Protein AF-A0A927Z2A4-F1 (afdb_monomer_lite)

Secondary structure (DSSP, 8-state):
-PPP-S-HHHHHHHHHTTPPTT--EEE---SSGGGGTT--TTEEEETTS-EEETTTTEEE-PEEEEEEEE-TTS-EEEEEEEETTTEEHHHHHHHHHS--HHHHHH-GGGEEEEESSPPPTTS-HHHHH-GGGEEEEEHHHHTTS-TT------EEEEEEEEESSHHHHHHHHHHHHHHHTTTEEEEEEEEETTEEEEEEEEEEEEPHHHHHHHHHHT-SSSS-EEEEETTS-EEEE--

Structure (mmCIF, N/CA/C/O backbone):
data_AF-A0A927Z2A4-F1
#
_entry.id   AF-A0A927Z2A4-F1
#
loop_
_atom_site.group_PDB
_atom_site.id
_atom_site.type_symbol
_atom_site.label_atom_id
_atom_site.label_alt_id
_atom_site.label_comp_id
_atom_site.label_asym_id
_atom_site.label_entity_id
_atom_site.label_seq_id
_atom_site.pdbx_PDB_ins_code
_atom_site.Cartn_x
_atom_site.Cartn_y
_atom_site.Cartn_z
_atom_site.occupancy
_atom_site.B_iso_or_equiv
_atom_site.auth_seq_id
_atom_site.auth_comp_id
_atom_site.auth_asym_id
_atom_site.auth_atom_id
_atom_site.pdbx_PDB_model_num
ATOM 1 N N . MET A 1 1 ? -16.241 -15.292 10.093 1.00 56.34 1 MET A N 1
ATOM 2 C CA . MET A 1 1 ? -16.961 -14.038 9.793 1.00 56.34 1 MET A CA 1
ATOM 3 C C . MET A 1 1 ? -16.417 -12.963 10.725 1.00 56.34 1 MET A C 1
ATOM 5 O O . MET A 1 1 ? -16.433 -13.185 11.930 1.00 56.34 1 MET A O 1
ATOM 9 N N . TYR A 1 2 ? -15.838 -11.876 10.204 1.00 62.50 2 TYR A N 1
ATOM 10 C CA . TYR A 1 2 ? -15.372 -10.771 11.049 1.00 62.50 2 TYR A CA 1
ATOM 11 C C . TYR A 1 2 ? -16.576 -9.923 11.465 1.00 62.50 2 TYR A C 1
ATOM 13 O O . TYR A 1 2 ? -17.325 -9.475 10.603 1.00 62.50 2 TYR A O 1
ATOM 21 N N . LYS A 1 3 ? -16.772 -9.714 12.768 1.00 70.25 3 LYS A N 1
ATOM 22 C CA . LYS A 1 3 ? -17.787 -8.792 13.289 1.00 70.25 3 LYS A CA 1
ATOM 23 C C . LYS A 1 3 ? -17.113 -7.450 13.570 1.00 70.25 3 LYS A C 1
ATOM 25 O O . LYS A 1 3 ? -16.062 -7.431 14.214 1.00 70.25 3 LYS A O 1
ATOM 30 N N . LEU A 1 4 ? -17.689 -6.355 13.076 1.00 72.94 4 LEU A N 1
ATOM 31 C CA . LEU A 1 4 ? -17.284 -5.011 13.486 1.00 72.94 4 LEU A CA 1
ATOM 32 C C . LEU A 1 4 ? -17.625 -4.865 14.971 1.00 72.94 4 LEU A C 1
ATOM 34 O O . LEU A 1 4 ? -18.776 -5.060 15.361 1.00 72.94 4 LEU A O 1
ATOM 38 N N . THR A 1 5 ? -16.620 -4.605 15.801 1.00 69.31 5 THR A N 1
ATOM 39 C CA . THR A 1 5 ? -16.816 -4.487 17.255 1.00 69.31 5 THR A CA 1
ATOM 40 C C . THR A 1 5 ? -16.814 -3.046 17.741 1.00 69.31 5 THR A C 1
ATOM 42 O O . THR A 1 5 ? -17.295 -2.792 18.837 1.00 69.31 5 THR A O 1
ATOM 45 N N . ILE A 1 6 ? -16.242 -2.124 16.963 1.00 77.88 6 ILE A N 1
ATOM 46 C CA . ILE A 1 6 ? -16.036 -0.719 17.334 1.00 77.88 6 ILE A CA 1
ATOM 47 C C . ILE A 1 6 ? -16.269 0.132 16.087 1.00 77.88 6 ILE A C 1
ATOM 49 O O . ILE A 1 6 ? -15.747 -0.212 15.025 1.00 77.88 6 ILE A O 1
ATOM 53 N N . ASP A 1 7 ? -17.027 1.220 16.216 1.00 81.25 7 ASP A N 1
ATOM 54 C CA . ASP A 1 7 ? -17.233 2.172 15.125 1.00 81.25 7 ASP A CA 1
ATOM 55 C C . ASP A 1 7 ? -15.937 2.956 14.863 1.00 81.25 7 ASP A C 1
ATOM 57 O O . ASP A 1 7 ? -15.328 3.536 15.764 1.00 81.25 7 ASP A O 1
ATOM 61 N N . PHE A 1 8 ? -15.494 2.956 13.606 1.00 84.94 8 PHE A N 1
ATOM 62 C CA . PHE A 1 8 ? -14.341 3.735 13.172 1.00 84.94 8 PHE A CA 1
ATOM 63 C C . PHE A 1 8 ? -14.557 5.235 13.403 1.00 84.94 8 PHE A C 1
ATOM 65 O O . PHE A 1 8 ? -13.621 5.912 13.828 1.00 84.94 8 PHE A O 1
ATOM 72 N N . ASN A 1 9 ? -15.774 5.745 13.189 1.00 87.00 9 ASN A N 1
ATOM 73 C CA . ASN A 1 9 ? -16.074 7.172 13.309 1.00 87.00 9 ASN A CA 1
ATOM 74 C C . ASN A 1 9 ? -15.835 7.695 14.730 1.00 87.00 9 ASN A C 1
ATOM 76 O O . ASN A 1 9 ? -15.326 8.800 14.894 1.00 87.00 9 ASN A O 1
ATOM 80 N N . GLU A 1 10 ? -16.093 6.876 15.752 1.00 87.50 10 GLU A N 1
ATOM 81 C CA . GLU A 1 10 ? -15.843 7.228 17.155 1.00 87.50 10 GLU A CA 1
ATOM 82 C C . GLU A 1 10 ? -14.350 7.353 17.495 1.00 87.50 10 GLU A C 1
ATOM 84 O O . GLU A 1 10 ? -13.981 8.022 18.458 1.00 87.50 10 GLU A O 1
ATOM 89 N N . GLN A 1 11 ? -13.472 6.675 16.750 1.00 88.31 11 GLN A N 1
ATOM 90 C CA . GLN A 1 11 ? -12.023 6.683 16.993 1.00 88.31 11 GLN A CA 1
ATOM 91 C C . GLN A 1 11 ? -11.251 7.527 15.973 1.00 88.31 11 GLN A C 1
ATOM 93 O O . GLN A 1 11 ? -10.056 7.763 16.167 1.00 88.31 11 GLN A O 1
ATOM 98 N N . LYS A 1 12 ? -11.913 7.984 14.904 1.00 91.38 12 LYS A N 1
ATOM 99 C CA . LYS A 1 12 ? -11.290 8.610 13.736 1.00 91.38 12 LYS A CA 1
ATOM 100 C C . LYS A 1 12 ? -10.400 9.790 14.112 1.00 91.38 12 LYS A C 1
ATOM 102 O O . LYS A 1 12 ? -9.210 9.747 13.815 1.00 91.38 12 LYS A O 1
ATOM 107 N N . GLU A 1 13 ? -10.922 10.769 14.850 1.00 92.19 13 GLU A N 1
ATOM 108 C CA . GLU A 1 13 ? -10.147 11.952 15.257 1.00 92.19 13 GLU A CA 1
ATOM 109 C C . GLU A 1 13 ? -8.895 11.587 16.068 1.00 92.19 13 GLU A C 1
ATOM 111 O O . GLU A 1 13 ? -7.836 12.199 15.933 1.00 92.19 13 GLU A O 1
ATOM 116 N N . ASN A 1 14 ? -9.001 10.570 16.924 1.00 92.81 14 ASN A N 1
ATOM 117 C CA . ASN A 1 14 ? -7.900 10.138 17.779 1.00 92.81 14 ASN A CA 1
ATOM 118 C C . ASN A 1 14 ? -6.807 9.412 16.985 1.00 92.81 14 ASN A C 1
ATOM 120 O O . ASN A 1 14 ? -5.625 9.507 17.318 1.00 92.81 14 ASN A O 1
ATOM 124 N N . ILE A 1 15 ? -7.198 8.681 15.940 1.00 94.25 15 ILE A N 1
ATOM 125 C CA . ILE A 1 15 ? -6.274 8.033 15.006 1.00 94.25 15 ILE A CA 1
ATOM 126 C C . ILE A 1 15 ? -5.611 9.092 14.118 1.00 94.25 15 ILE A C 1
ATOM 128 O O . ILE A 1 15 ? -4.392 9.060 13.962 1.00 94.25 15 ILE A O 1
ATOM 132 N N . GLU A 1 16 ? -6.381 10.053 13.600 1.00 94.06 16 GLU A N 1
ATOM 133 C CA . GLU A 1 16 ? -5.896 11.128 12.722 1.00 94.06 16 GLU A CA 1
ATOM 134 C C . GLU A 1 16 ? -4.843 12.014 13.403 1.00 94.06 16 GLU A C 1
ATOM 136 O O . GLU A 1 16 ? -3.837 12.357 12.787 1.00 94.06 16 GLU A O 1
ATOM 141 N N . LYS A 1 17 ? -4.978 12.276 14.710 1.00 94.88 17 LYS A N 1
ATOM 142 C CA . LYS A 1 17 ? -3.957 12.986 15.510 1.00 94.88 17 LYS A CA 1
ATOM 143 C C . LYS A 1 17 ? -2.601 12.266 15.598 1.00 94.88 17 LYS A C 1
ATOM 145 O O . LYS A 1 17 ? -1.613 12.884 15.978 1.00 94.88 17 LYS A O 1
ATOM 150 N N . GLN A 1 18 ? -2.541 10.970 15.290 1.00 94.81 18 GLN A N 1
ATOM 151 C CA . GLN A 1 18 ? -1.317 10.152 15.331 1.00 94.81 18 GLN A CA 1
ATOM 152 C C . GLN A 1 18 ? -0.697 9.932 13.940 1.00 94.81 18 GLN A C 1
ATOM 154 O O . GLN A 1 18 ? 0.251 9.140 13.796 1.00 94.81 18 GLN A O 1
ATOM 159 N N . LEU A 1 19 ? -1.262 10.566 12.912 1.00 93.56 19 LEU A N 1
ATOM 160 C CA . LEU A 1 19 ? -0.779 10.477 11.543 1.00 93.56 19 LEU A CA 1
ATOM 161 C C . LEU A 1 19 ? 0.422 11.384 11.330 1.00 93.56 19 LEU A C 1
ATOM 163 O O . LEU A 1 19 ? 0.549 12.460 11.916 1.00 93.56 19 LEU A O 1
ATOM 167 N N . ARG A 1 20 ? 1.329 10.918 10.477 1.00 91.88 20 ARG A N 1
ATOM 168 C CA . ARG A 1 20 ? 2.438 11.737 9.992 1.00 91.88 20 ARG A CA 1
ATOM 169 C C . ARG A 1 20 ? 1.934 12.669 8.892 1.00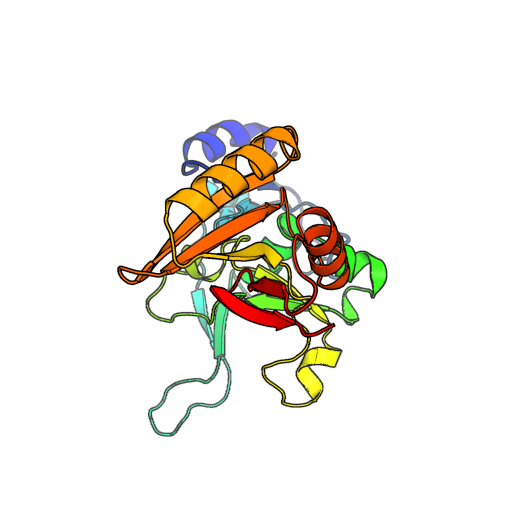 91.88 20 ARG A C 1
ATOM 171 O O . ARG A 1 20 ? 0.907 12.415 8.267 1.00 91.88 20 ARG A O 1
ATOM 178 N N . GLN A 1 21 ? 2.678 13.735 8.617 1.00 91.56 21 GLN A N 1
ATOM 179 C CA . GLN A 1 21 ? 2.363 14.622 7.499 1.00 91.56 21 GLN A CA 1
ATOM 180 C C . GLN A 1 21 ? 2.308 13.829 6.178 1.00 91.56 21 GLN A C 1
ATOM 182 O O . GLN A 1 21 ? 3.238 13.082 5.866 1.00 91.56 21 GLN A O 1
ATOM 187 N N . GLY A 1 22 ? 1.212 13.987 5.427 1.00 89.88 22 GLY A N 1
ATOM 188 C CA . GLY A 1 22 ? 0.954 13.272 4.168 1.00 89.88 22 GLY A CA 1
ATOM 189 C C . GLY A 1 22 ? 0.452 11.829 4.326 1.00 89.88 22 GLY A C 1
ATOM 190 O O . GLY A 1 22 ? 0.262 11.133 3.327 1.00 89.88 22 GLY A O 1
ATOM 191 N N . GLU A 1 23 ? 0.248 11.355 5.558 1.00 93.75 23 GLU A N 1
ATOM 192 C CA . GLU A 1 23 ? -0.300 10.026 5.810 1.00 93.75 23 GLU A CA 1
ATOM 193 C C . GLU A 1 23 ? -1.833 10.047 5.706 1.00 93.75 23 GLU A C 1
ATOM 195 O O . GLU A 1 23 ? -2.513 10.817 6.379 1.00 93.75 23 GLU A O 1
ATOM 200 N N . GLU A 1 24 ? -2.376 9.175 4.863 1.00 94.81 24 GLU A N 1
ATOM 201 C CA . GLU A 1 24 ? -3.810 8.996 4.637 1.00 94.81 24 GLU A CA 1
ATOM 202 C C . GLU A 1 24 ? -4.274 7.690 5.279 1.00 94.81 24 GLU A C 1
ATOM 204 O O . GLU A 1 24 ? -3.543 6.698 5.244 1.00 94.81 24 GLU A O 1
ATOM 209 N N . ILE A 1 25 ? -5.498 7.654 5.814 1.00 95.25 25 ILE A N 1
ATOM 210 C CA . ILE A 1 25 ? -6.106 6.451 6.402 1.00 95.25 25 ILE A CA 1
ATOM 211 C C . ILE A 1 25 ? -7.286 5.938 5.580 1.00 95.25 25 ILE A C 1
ATOM 213 O O . ILE A 1 25 ? -8.104 6.710 5.086 1.00 95.25 25 ILE A O 1
ATOM 217 N N . LYS A 1 26 ? -7.422 4.612 5.506 1.00 94.19 26 LYS A N 1
ATOM 218 C CA . LYS A 1 26 ? -8.611 3.927 4.989 1.00 94.19 26 LYS A CA 1
ATOM 219 C C . LYS A 1 26 ? -9.053 2.820 5.939 1.00 94.19 26 LYS A C 1
ATOM 221 O O . LYS A 1 26 ? -8.237 2.081 6.491 1.00 94.19 26 LYS A O 1
ATOM 226 N N . HIS A 1 27 ? -10.364 2.715 6.139 1.00 93.00 27 HIS A N 1
ATOM 227 C CA . HIS A 1 27 ? -10.985 1.676 6.958 1.00 93.00 27 HIS A CA 1
ATOM 228 C C . HIS A 1 27 ? -11.130 0.385 6.146 1.00 93.00 27 HIS A C 1
ATOM 230 O O . HIS A 1 27 ? -11.600 0.410 5.009 1.00 93.00 27 HIS A O 1
ATOM 236 N N . CYS A 1 28 ? -10.712 -0.748 6.712 1.00 90.62 28 CYS A N 1
ATOM 237 C CA . CYS A 1 28 ? -10.598 -2.008 5.982 1.00 90.62 28 CYS A CA 1
ATOM 238 C C . CYS A 1 28 ? -11.935 -2.766 5.844 1.00 90.62 28 CYS A C 1
ATOM 240 O O . CYS A 1 28 ? -12.068 -3.891 6.337 1.00 90.62 28 CYS A O 1
ATOM 242 N N . VAL A 1 29 ? -12.926 -2.153 5.188 1.00 86.94 29 VAL A N 1
ATOM 243 C CA . VAL A 1 29 ? -14.305 -2.673 5.065 1.00 86.94 29 VAL A CA 1
ATOM 244 C C . VAL A 1 29 ? -14.638 -3.327 3.721 1.00 86.94 29 VAL A C 1
ATOM 246 O O . VAL A 1 29 ? -15.746 -3.827 3.545 1.00 86.94 29 VAL A O 1
ATOM 249 N N . ASP A 1 30 ? -13.692 -3.378 2.785 1.00 80.31 30 ASP A N 1
ATOM 250 C CA . ASP A 1 30 ? -13.906 -3.951 1.453 1.00 80.31 30 ASP A CA 1
ATOM 251 C C . ASP A 1 30 ? -13.850 -5.488 1.494 1.00 80.31 30 ASP A C 1
ATOM 253 O O . ASP A 1 30 ? -12.800 -6.106 1.309 1.00 80.31 30 ASP A O 1
ATOM 257 N N . ALA A 1 31 ? -14.991 -6.105 1.810 1.00 80.31 31 ALA A N 1
ATOM 258 C CA . ALA A 1 31 ? -15.141 -7.557 1.913 1.00 80.31 31 ALA A CA 1
ATOM 259 C C . ALA A 1 31 ? -15.126 -8.276 0.552 1.00 80.31 31 ALA A C 1
ATOM 261 O O . ALA A 1 31 ? -14.877 -9.482 0.508 1.00 80.31 31 ALA A O 1
ATOM 262 N N . SER A 1 32 ? -15.397 -7.549 -0.536 1.00 77.88 32 SER A N 1
ATOM 263 C CA . SER A 1 32 ? -15.421 -8.063 -1.908 1.00 77.88 32 SER A CA 1
ATOM 264 C C . SER A 1 32 ? -14.023 -8.253 -2.491 1.00 77.88 32 SER A C 1
ATOM 266 O O . SER A 1 32 ? -13.785 -9.260 -3.156 1.00 77.88 32 SER A O 1
ATOM 268 N N . SER A 1 33 ? -13.090 -7.340 -2.210 1.00 71.19 33 SER A N 1
ATOM 269 C CA . SER A 1 33 ? -11.745 -7.402 -2.789 1.00 71.19 33 SER A CA 1
ATOM 270 C C . SER A 1 33 ? -10.931 -8.606 -2.287 1.00 71.19 33 SER A C 1
ATOM 272 O O . SER A 1 33 ? -10.918 -8.953 -1.098 1.00 71.19 33 SER A O 1
ATOM 274 N N . PHE A 1 34 ? -10.198 -9.244 -3.198 1.00 73.12 34 PHE A N 1
ATOM 275 C CA . PHE A 1 34 ? -9.313 -10.393 -2.982 1.00 73.12 34 PHE A CA 1
ATOM 276 C C . PHE A 1 34 ? -9.990 -11.583 -2.296 1.00 73.12 34 PHE A C 1
ATOM 278 O O . PHE A 1 34 ? -9.372 -12.279 -1.476 1.00 73.12 34 PHE A O 1
ATOM 285 N N . GLY A 1 35 ? -11.270 -11.813 -2.600 1.00 72.00 35 GLY A N 1
ATOM 286 C CA . GLY A 1 35 ? -12.085 -12.859 -1.977 1.00 72.00 35 GLY A CA 1
ATOM 287 C C . GLY A 1 35 ? -12.165 -12.725 -0.452 1.00 72.00 35 GLY A C 1
ATOM 288 O O . GLY A 1 35 ? -12.129 -13.732 0.259 1.00 72.00 35 GLY A O 1
ATOM 289 N N . GLY A 1 36 ? -12.154 -11.490 0.062 1.00 74.38 36 GLY A N 1
ATOM 290 C CA . GLY A 1 36 ? -12.231 -11.183 1.491 1.00 74.38 36 GLY A CA 1
ATOM 291 C C . GLY A 1 36 ? -10.960 -11.494 2.292 1.00 74.38 36 GLY A C 1
ATOM 292 O O . GLY A 1 36 ? -10.978 -11.443 3.522 1.00 74.38 36 GLY A O 1
ATOM 293 N N . LYS A 1 37 ? -9.832 -11.816 1.639 1.00 75.56 37 LYS A N 1
ATOM 294 C CA . LYS A 1 37 ? -8.571 -12.172 2.328 1.00 75.56 37 LYS A CA 1
ATOM 295 C C . LYS A 1 37 ? -7.885 -10.993 3.017 1.00 75.56 37 LYS A C 1
ATOM 297 O O . LYS A 1 37 ? -7.155 -11.200 3.985 1.00 75.56 37 LYS A O 1
ATOM 302 N N . PHE A 1 38 ? -8.093 -9.778 2.512 1.00 77.19 38 PHE A N 1
ATOM 303 C CA . PHE A 1 38 ? -7.512 -8.539 3.050 1.00 77.19 38 PHE A CA 1
ATOM 304 C C . PHE A 1 38 ? -8.568 -7.643 3.708 1.00 77.19 38 PHE A C 1
ATOM 306 O O . PHE A 1 38 ? -8.373 -6.440 3.874 1.00 77.19 38 PHE A O 1
ATOM 313 N N . PHE A 1 39 ? -9.681 -8.255 4.108 1.00 83.50 39 PHE A N 1
ATOM 314 C CA . PHE A 1 39 ? -10.766 -7.624 4.835 1.00 83.50 39 PHE A CA 1
ATOM 315 C C . PHE A 1 39 ? -10.630 -7.907 6.331 1.00 83.50 39 PHE A C 1
ATOM 317 O O . PHE A 1 39 ? -10.581 -9.058 6.769 1.00 83.50 39 PHE A O 1
ATOM 324 N N . ASN A 1 40 ? -10.588 -6.841 7.127 1.00 88.50 40 ASN A N 1
ATOM 325 C CA . ASN A 1 40 ? -10.813 -6.912 8.561 1.00 88.50 40 ASN A CA 1
ATOM 326 C C . ASN A 1 40 ? -11.415 -5.573 9.005 1.00 88.50 40 ASN A C 1
ATOM 328 O O . ASN A 1 40 ? -10.672 -4.604 9.151 1.00 88.50 40 ASN A O 1
ATOM 332 N N . PRO A 1 41 ? -12.727 -5.510 9.277 1.00 89.75 41 PRO A N 1
ATOM 333 C CA . PRO A 1 41 ? -13.415 -4.264 9.587 1.00 89.75 41 PRO A CA 1
ATOM 334 C C . PRO A 1 41 ? -12.969 -3.674 10.931 1.00 89.75 41 PRO A C 1
ATOM 336 O O . PRO A 1 41 ? -13.328 -2.555 11.257 1.00 89.75 41 PRO A O 1
ATOM 339 N N . ASN A 1 42 ? -12.161 -4.380 11.726 1.00 90.19 42 ASN A N 1
ATOM 340 C CA . ASN A 1 42 ? -11.554 -3.819 12.931 1.00 90.19 42 ASN A CA 1
ATOM 341 C C . ASN A 1 42 ? -10.173 -3.201 12.669 1.00 90.19 42 ASN A C 1
ATOM 343 O O . ASN A 1 42 ? -9.477 -2.872 13.628 1.00 90.19 42 ASN A O 1
ATOM 347 N N . TRP A 1 43 ? -9.739 -3.080 11.413 1.00 92.81 43 TRP A N 1
ATOM 348 C CA . TRP A 1 43 ? -8.453 -2.498 11.037 1.00 92.81 43 TRP A CA 1
ATOM 349 C C . TRP A 1 43 ? -8.615 -1.223 10.219 1.00 92.81 43 TRP A C 1
ATOM 351 O O . TRP A 1 43 ? -9.499 -1.113 9.376 1.00 92.81 43 TRP A O 1
ATOM 361 N N . VAL A 1 44 ? -7.697 -0.290 10.437 1.00 94.12 44 VAL A N 1
ATOM 362 C CA . VAL A 1 44 ? -7.480 0.898 9.611 1.00 94.12 44 VAL A CA 1
ATOM 363 C C . VAL A 1 44 ? -6.060 0.805 9.071 1.00 94.12 44 VAL A C 1
ATOM 365 O O . VAL A 1 44 ? -5.143 0.490 9.828 1.00 94.12 44 VAL A O 1
ATOM 368 N N . VAL A 1 45 ? -5.868 1.035 7.780 1.00 94.62 45 VAL A N 1
ATOM 369 C CA . VAL A 1 45 ? -4.558 0.988 7.120 1.00 94.62 45 VAL A CA 1
ATOM 370 C C . VAL A 1 45 ? -4.197 2.363 6.581 1.00 94.62 45 VAL A C 1
ATOM 372 O O . VAL A 1 45 ? -5.082 3.112 6.171 1.00 94.62 45 VAL A O 1
ATOM 375 N N . THR A 1 46 ? -2.906 2.690 6.580 1.00 96.56 46 THR A N 1
ATOM 376 C CA . THR A 1 46 ? -2.398 3.936 6.006 1.00 96.56 46 THR A CA 1
ATOM 377 C C . THR A 1 46 ? -1.637 3.714 4.706 1.00 96.56 46 THR A C 1
ATOM 379 O O . THR A 1 46 ? -1.092 2.631 4.462 1.00 96.56 46 THR A O 1
ATOM 382 N N . ASN A 1 47 ? -1.532 4.763 3.888 1.00 94.44 47 ASN A N 1
ATOM 383 C CA . ASN A 1 47 ? -0.673 4.781 2.697 1.00 94.44 47 ASN A CA 1
ATOM 384 C C . ASN A 1 47 ? 0.828 4.615 3.041 1.00 94.44 47 ASN A C 1
ATOM 386 O O . ASN A 1 47 ? 1.632 4.322 2.159 1.00 94.44 47 ASN A O 1
ATOM 390 N N . TYR A 1 48 ? 1.217 4.742 4.316 1.00 94.75 48 TYR A N 1
ATOM 391 C CA . TYR A 1 48 ? 2.577 4.510 4.828 1.00 94.75 48 TYR A CA 1
ATOM 392 C C . TYR A 1 48 ? 2.766 3.097 5.406 1.00 94.75 48 TYR A C 1
ATOM 394 O O . TYR A 1 48 ? 3.762 2.817 6.073 1.00 94.75 48 TYR A O 1
ATOM 402 N N . ALA A 1 49 ? 1.825 2.188 5.142 1.00 94.06 49 ALA A N 1
ATOM 403 C CA . ALA A 1 49 ? 1.863 0.794 5.578 1.00 94.06 49 ALA A CA 1
ATOM 404 C C . ALA A 1 49 ? 1.792 0.575 7.094 1.00 94.06 49 ALA A C 1
ATOM 406 O O . ALA A 1 49 ? 2.243 -0.458 7.602 1.00 94.06 49 ALA A O 1
ATOM 407 N N . ARG A 1 50 ? 1.181 1.517 7.819 1.00 94.19 50 ARG A N 1
ATOM 408 C CA . ARG A 1 50 ? 0.811 1.339 9.225 1.00 94.19 50 ARG A CA 1
ATOM 409 C C . ARG A 1 50 ? -0.598 0.773 9.303 1.00 94.19 50 ARG A C 1
ATOM 411 O O . ARG A 1 50 ? -1.463 1.111 8.500 1.00 94.19 50 ARG A O 1
ATOM 418 N N . VAL A 1 51 ? -0.834 -0.102 10.277 1.00 93.75 51 VAL A N 1
ATOM 419 C CA . VAL A 1 51 ? -2.162 -0.681 10.510 1.00 93.75 51 VAL A CA 1
ATOM 420 C C . VAL A 1 51 ? -2.561 -0.458 11.952 1.00 93.75 51 VAL A C 1
ATOM 422 O O . VAL A 1 51 ? -1.874 -0.913 12.861 1.00 93.75 51 VAL A O 1
ATOM 425 N N . TYR A 1 52 ? -3.669 0.235 12.171 1.00 94.25 52 TYR A N 1
ATOM 426 C CA . TYR A 1 52 ? -4.272 0.424 13.480 1.00 94.25 52 TYR A CA 1
ATOM 427 C C . TYR A 1 52 ? -5.349 -0.635 13.703 1.00 94.25 52 TYR A C 1
ATOM 429 O O . TYR A 1 52 ? -6.215 -0.842 12.855 1.00 94.25 52 TYR A O 1
ATOM 437 N N . SER A 1 53 ? -5.317 -1.307 14.851 1.00 92.69 53 SER A N 1
ATOM 438 C CA . SER A 1 53 ? -6.414 -2.171 15.278 1.00 92.69 53 SER A CA 1
ATOM 439 C C . SER A 1 53 ? -7.384 -1.371 16.129 1.00 92.69 53 SER A C 1
ATOM 441 O O . SER A 1 53 ? -7.024 -0.970 17.233 1.00 92.69 53 SER A O 1
ATOM 443 N N . LEU A 1 54 ? -8.619 -1.209 15.654 1.00 91.94 54 LEU A N 1
ATOM 444 C CA . LEU A 1 54 ? -9.728 -0.658 16.431 1.00 91.94 54 LEU A CA 1
ATOM 445 C C . LEU A 1 54 ? -9.971 -1.513 17.678 1.00 91.94 54 LEU A C 1
ATOM 447 O O . LEU A 1 54 ? -10.088 -0.976 18.773 1.00 91.94 54 LEU A O 1
ATOM 451 N N . TYR A 1 55 ? -9.928 -2.845 17.539 1.00 90.06 55 TYR A N 1
ATOM 452 C CA . TYR A 1 55 ? -10.135 -3.784 18.648 1.00 90.06 55 TYR A CA 1
ATOM 453 C C . TYR A 1 55 ? -9.098 -3.625 19.771 1.00 90.06 55 TYR A C 1
ATOM 455 O O . TYR A 1 55 ? -9.450 -3.591 20.945 1.00 90.06 55 TYR A O 1
ATOM 463 N N . TYR A 1 56 ? -7.812 -3.512 19.421 1.00 90.50 56 TYR A N 1
ATOM 464 C CA . TYR A 1 56 ? -6.729 -3.365 20.407 1.00 90.50 56 TYR A CA 1
ATOM 465 C C . TYR A 1 56 ? -6.383 -1.904 20.720 1.00 90.50 56 TYR A C 1
ATOM 467 O O . TYR A 1 56 ? -5.481 -1.667 21.521 1.00 90.50 56 TYR A O 1
ATOM 475 N N . LYS A 1 57 ? -7.039 -0.947 20.053 1.00 91.12 57 LYS A N 1
ATOM 476 C CA . LYS A 1 57 ? -6.781 0.498 20.125 1.00 91.12 57 LYS A CA 1
ATOM 477 C C . LYS A 1 57 ? -5.294 0.862 20.016 1.00 91.12 57 LYS A C 1
ATOM 479 O O . LYS A 1 57 ? -4.778 1.679 20.776 1.00 91.12 57 LYS A O 1
ATOM 484 N N . ARG A 1 58 ? -4.577 0.234 19.077 1.00 93.06 58 ARG A N 1
ATOM 485 C CA . ARG A 1 58 ? -3.134 0.460 18.876 1.00 93.06 58 ARG A CA 1
ATOM 486 C C . ARG A 1 58 ? -2.676 0.201 17.448 1.00 93.06 58 ARG A C 1
ATOM 488 O O . ARG A 1 58 ? -3.243 -0.642 16.748 1.00 93.06 58 ARG A O 1
ATOM 495 N N . TRP A 1 59 ? -1.572 0.844 17.075 1.00 93.12 59 TRP A N 1
ATOM 496 C CA . TRP A 1 59 ? -0.802 0.499 15.882 1.00 93.12 59 TRP A CA 1
ATOM 497 C C . TRP A 1 59 ? -0.189 -0.896 16.035 1.00 93.12 59 TRP A C 1
ATOM 499 O O . TRP A 1 59 ? 0.447 -1.219 17.040 1.00 93.12 59 TRP A O 1
ATOM 509 N N . LEU A 1 60 ? -0.424 -1.749 15.046 1.00 91.50 60 LEU A N 1
ATOM 510 C CA . LEU A 1 60 ? 0.104 -3.100 14.979 1.00 91.50 60 LEU A CA 1
ATOM 511 C C . LEU A 1 60 ? 1.530 -3.070 14.435 1.00 91.50 60 LEU A C 1
ATOM 513 O O . LEU A 1 60 ? 1.814 -2.399 13.447 1.00 91.50 60 LEU A O 1
ATOM 517 N N . CYS A 1 61 ? 2.410 -3.857 15.053 1.00 88.75 61 CYS A N 1
ATOM 518 C CA . CYS A 1 61 ? 3.760 -4.071 14.553 1.00 88.75 61 CYS A CA 1
ATOM 519 C C . CYS A 1 61 ? 3.775 -5.309 13.637 1.00 88.75 61 CYS A C 1
ATOM 521 O O . CYS A 1 61 ? 3.480 -6.414 14.107 1.00 88.75 61 CYS A O 1
ATOM 523 N N . PRO A 1 62 ? 4.070 -5.160 12.336 1.00 86.06 62 PRO A N 1
ATOM 524 C CA . PRO A 1 62 ? 4.155 -6.285 11.418 1.00 86.06 62 PRO A CA 1
ATOM 525 C C . PRO A 1 62 ? 5.418 -7.115 11.666 1.00 86.06 62 PRO A C 1
ATOM 527 O O . PRO A 1 62 ? 6.505 -6.591 11.903 1.00 86.06 62 PRO A O 1
ATOM 530 N N . ALA A 1 63 ? 5.286 -8.435 11.559 1.00 82.81 63 ALA A N 1
ATOM 531 C CA . ALA A 1 63 ? 6.411 -9.351 11.692 1.00 82.81 63 ALA A CA 1
ATOM 532 C C . ALA A 1 63 ? 7.164 -9.492 10.361 1.00 82.81 63 ALA A C 1
ATOM 534 O O . ALA A 1 63 ? 6.545 -9.634 9.300 1.00 82.81 63 ALA A O 1
ATOM 535 N N . LYS A 1 64 ? 8.502 -9.521 10.421 1.00 82.38 64 LYS A N 1
ATOM 536 C CA . LYS A 1 64 ? 9.360 -9.891 9.286 1.00 82.38 64 LYS A CA 1
ATOM 537 C C . LYS A 1 64 ? 9.270 -11.401 9.056 1.00 82.38 64 LYS A C 1
ATOM 539 O O . LYS A 1 64 ? 9.628 -12.186 9.932 1.00 82.38 64 LYS A O 1
ATOM 544 N N . LYS A 1 65 ? 8.824 -11.819 7.870 1.00 79.50 65 LYS A N 1
ATOM 545 C CA . LYS A 1 65 ? 8.769 -13.223 7.448 1.00 79.50 65 LYS A CA 1
ATOM 546 C C . LYS A 1 65 ? 9.685 -13.439 6.253 1.00 79.50 65 LYS A C 1
ATOM 548 O O . LYS A 1 65 ? 9.415 -12.975 5.148 1.00 79.50 65 LYS A O 1
ATOM 553 N N . TYR A 1 66 ? 10.757 -14.189 6.469 1.00 75.94 66 TYR A N 1
ATOM 554 C CA . TYR A 1 66 ? 11.674 -14.555 5.400 1.00 75.94 66 TYR A CA 1
ATOM 555 C C . TYR A 1 66 ? 11.139 -15.756 4.608 1.00 75.94 66 TYR A C 1
ATOM 557 O O . TYR A 1 66 ? 10.792 -16.794 5.177 1.00 75.94 66 TYR A O 1
ATOM 565 N N . THR A 1 67 ? 11.101 -15.626 3.289 1.00 68.06 67 THR A N 1
ATOM 566 C CA . THR A 1 67 ? 10.552 -16.595 2.335 1.00 68.06 67 THR A CA 1
ATOM 567 C C . THR A 1 67 ? 11.604 -17.025 1.314 1.00 68.06 67 THR A C 1
ATOM 569 O O . THR A 1 67 ? 12.663 -16.422 1.181 1.00 68.06 67 THR A O 1
ATOM 572 N N . GLY A 1 68 ? 11.359 -18.133 0.619 1.00 68.31 68 GLY A N 1
ATOM 573 C CA . GLY A 1 68 ? 12.309 -18.679 -0.352 1.00 68.31 68 GLY A CA 1
ATOM 574 C C . GLY A 1 68 ? 13.426 -19.533 0.259 1.00 68.31 68 GLY A C 1
ATOM 575 O O . GLY A 1 68 ? 13.550 -19.677 1.485 1.00 68.31 68 GLY A O 1
ATOM 576 N N . LYS A 1 69 ? 14.213 -20.150 -0.633 1.00 71.00 69 LYS A N 1
ATOM 577 C CA . LYS A 1 69 ? 15.335 -21.027 -0.278 1.00 71.00 69 LYS A CA 1
ATOM 578 C C . LYS A 1 69 ? 16.459 -20.201 0.353 1.00 71.00 69 LYS A C 1
ATOM 580 O O . LYS A 1 69 ? 16.728 -19.081 -0.080 1.00 71.00 69 LYS A O 1
ATOM 585 N N . LYS A 1 70 ? 17.098 -20.755 1.387 1.00 77.31 70 LYS A N 1
ATOM 586 C CA . LYS A 1 70 ? 18.346 -20.202 1.924 1.00 77.31 70 LYS A CA 1
ATOM 587 C C . LYS A 1 70 ? 19.455 -20.415 0.893 1.00 77.31 70 LYS A C 1
ATOM 589 O O . LYS A 1 70 ? 19.573 -21.512 0.352 1.00 77.31 70 LYS A O 1
ATOM 594 N N . ASN A 1 71 ? 20.256 -19.391 0.627 1.00 76.75 71 ASN A N 1
ATOM 595 C CA . ASN A 1 71 ? 21.520 -19.545 -0.082 1.00 76.75 71 ASN A CA 1
ATOM 596 C C . ASN A 1 71 ? 22.596 -20.119 0.866 1.00 76.75 71 ASN A C 1
ATOM 598 O O . ASN A 1 71 ? 22.347 -20.308 2.059 1.00 76.75 71 ASN A O 1
ATOM 602 N N . ARG A 1 72 ? 23.801 -20.396 0.346 1.00 69.88 72 ARG A N 1
ATOM 603 C CA . ARG A 1 72 ? 24.920 -20.952 1.139 1.00 69.88 72 ARG A CA 1
ATOM 604 C C . ARG A 1 72 ? 25.341 -20.064 2.320 1.00 69.88 72 ARG A C 1
ATOM 606 O O . ARG A 1 72 ? 25.844 -20.586 3.303 1.00 69.88 72 ARG A O 1
ATOM 613 N N . ALA A 1 73 ? 25.080 -18.758 2.253 1.00 70.25 73 ALA A N 1
ATOM 614 C CA . ALA A 1 73 ? 25.338 -17.805 3.334 1.00 70.25 73 ALA A CA 1
ATOM 615 C C . ALA A 1 73 ? 24.195 -17.731 4.372 1.00 70.25 73 ALA A C 1
ATOM 617 O O . ALA A 1 73 ? 24.211 -16.878 5.252 1.00 70.25 73 ALA A O 1
ATOM 618 N N . GLY A 1 74 ? 23.169 -18.584 4.264 1.00 68.00 74 GLY A N 1
ATOM 619 C CA . GLY A 1 74 ? 22.017 -18.598 5.169 1.00 68.00 74 GLY A CA 1
ATOM 620 C C . GLY A 1 74 ? 20.945 -17.544 4.867 1.00 68.00 74 GLY A C 1
ATOM 621 O O . GLY A 1 74 ? 19.894 -17.553 5.516 1.00 68.00 74 GLY A O 1
ATOM 622 N N . ASN A 1 75 ? 21.155 -16.695 3.856 1.00 64.81 75 ASN A N 1
ATOM 623 C CA . ASN A 1 75 ? 20.225 -15.640 3.456 1.00 64.81 75 ASN A CA 1
ATOM 624 C C . ASN A 1 75 ? 19.077 -16.216 2.626 1.00 64.81 75 ASN A C 1
ATOM 626 O O . ASN A 1 75 ? 19.289 -17.033 1.732 1.00 64.81 75 ASN A O 1
ATOM 630 N N . ARG A 1 76 ? 17.846 -15.791 2.905 1.00 67.38 76 ARG A N 1
ATOM 631 C CA . ARG A 1 76 ? 16.651 -16.224 2.167 1.00 67.38 76 ARG A CA 1
ATOM 632 C C . ARG A 1 76 ? 16.360 -15.279 0.998 1.00 67.38 76 ARG A C 1
ATOM 634 O O . ARG A 1 76 ? 16.556 -14.076 1.121 1.00 67.38 76 ARG A O 1
ATOM 641 N N . ALA A 1 77 ? 15.895 -15.838 -0.121 1.00 56.81 77 ALA A N 1
ATOM 642 C CA . ALA A 1 77 ? 15.663 -15.099 -1.368 1.00 56.81 77 ALA A CA 1
ATOM 643 C C . ALA A 1 77 ? 14.487 -14.102 -1.318 1.00 56.81 77 ALA A C 1
ATOM 645 O O . ALA A 1 77 ? 14.433 -13.192 -2.139 1.00 56.81 77 ALA A O 1
ATOM 646 N N . GLY A 1 78 ? 13.554 -14.262 -0.378 1.00 66.31 78 GLY A N 1
ATOM 647 C CA . GLY A 1 78 ? 12.382 -13.406 -0.228 1.00 66.31 78 GLY A CA 1
ATOM 648 C C . GLY A 1 78 ? 12.194 -12.915 1.205 1.00 66.31 78 GLY A C 1
ATOM 649 O O . GLY A 1 78 ? 12.594 -13.559 2.180 1.00 66.31 78 GLY A O 1
ATOM 650 N N . MET A 1 79 ? 11.565 -11.754 1.338 1.00 70.19 79 MET A N 1
ATOM 651 C CA . MET A 1 79 ? 11.207 -11.161 2.620 1.00 70.19 79 MET A CA 1
ATOM 652 C C . MET A 1 79 ? 9.865 -10.451 2.470 1.00 70.19 79 MET A C 1
ATOM 654 O O . MET A 1 79 ? 9.703 -9.625 1.579 1.00 70.19 79 MET A O 1
ATOM 658 N N . TYR A 1 80 ? 8.920 -10.761 3.355 1.00 78.00 80 TYR A N 1
ATOM 659 C CA . TYR A 1 80 ? 7.629 -10.082 3.431 1.00 78.00 80 TYR A CA 1
ATOM 660 C C . TYR A 1 80 ? 7.359 -9.607 4.851 1.00 78.00 80 TYR A C 1
ATOM 662 O O . TYR A 1 80 ? 7.886 -10.154 5.821 1.00 78.00 80 TYR A O 1
ATOM 670 N N . PHE A 1 81 ? 6.486 -8.615 4.965 1.00 80.50 81 PHE A N 1
ATOM 671 C CA . PHE A 1 81 ? 5.975 -8.145 6.240 1.00 80.50 81 PHE A CA 1
ATOM 672 C C . PHE A 1 81 ? 4.529 -8.596 6.389 1.00 80.50 81 PHE A C 1
ATOM 674 O O . PHE A 1 81 ? 3.715 -8.401 5.483 1.00 80.50 81 PHE A O 1
ATOM 681 N N . THR A 1 82 ? 4.218 -9.242 7.511 1.00 84.19 82 THR A N 1
ATOM 682 C CA . THR A 1 82 ? 2.900 -9.844 7.721 1.00 84.19 82 THR A CA 1
ATOM 683 C C . THR A 1 82 ? 2.258 -9.434 9.034 1.00 84.19 82 THR A C 1
ATOM 685 O O . THR A 1 82 ? 2.932 -9.352 10.062 1.00 84.19 82 THR A O 1
ATOM 688 N N . LEU A 1 83 ? 0.936 -9.278 9.007 1.00 82.88 83 LEU A N 1
ATOM 689 C CA . LEU A 1 83 ? 0.087 -9.139 10.186 1.00 82.88 83 LEU A CA 1
ATOM 690 C C . LEU A 1 83 ? -0.634 -10.464 10.466 1.00 82.88 83 LEU A C 1
ATOM 692 O O . LEU A 1 83 ? -1.304 -11.022 9.594 1.00 82.88 83 LEU A O 1
ATOM 696 N N . GLY A 1 84 ? -0.500 -10.980 11.691 1.00 72.31 84 GLY A N 1
ATOM 697 C CA . GLY A 1 84 ? -1.154 -12.223 12.114 1.00 72.31 84 GLY A CA 1
ATOM 698 C C . GLY A 1 84 ? -0.812 -13.439 11.236 1.00 72.31 84 GLY A C 1
ATOM 699 O O . GLY A 1 84 ? 0.311 -13.589 10.755 1.00 72.31 84 GLY A O 1
ATOM 700 N N . ARG A 1 85 ? -1.787 -14.337 11.028 1.00 61.56 85 ARG A N 1
ATOM 701 C CA . ARG A 1 85 ? -1.621 -15.606 10.288 1.00 61.56 85 ARG A CA 1
ATOM 702 C C . ARG A 1 85 ? -1.631 -15.421 8.756 1.00 61.56 85 ARG A C 1
ATOM 704 O O . ARG A 1 85 ? -2.405 -16.087 8.078 1.00 61.56 85 ARG A O 1
ATOM 711 N N . ASN A 1 86 ? -0.721 -14.595 8.221 1.00 68.88 86 ASN A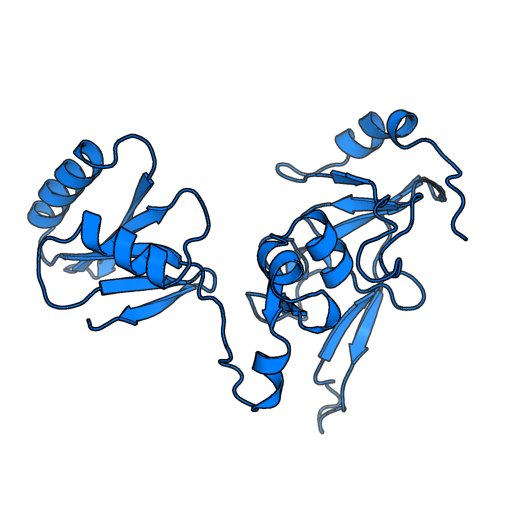 N 1
ATOM 712 C CA . ASN A 1 86 ? -0.373 -14.431 6.789 1.00 68.88 86 ASN A CA 1
ATOM 713 C C . ASN A 1 86 ? -1.001 -13.258 6.004 1.00 68.88 86 ASN A C 1
ATOM 715 O O . ASN A 1 86 ? -0.999 -13.310 4.773 1.00 68.88 86 ASN A O 1
ATOM 719 N N . ILE A 1 87 ? -1.477 -12.182 6.638 1.00 82.19 87 ILE A N 1
ATOM 720 C CA . ILE A 1 87 ? -1.877 -10.995 5.859 1.00 82.19 87 ILE A CA 1
ATOM 721 C C . ILE A 1 87 ? -0.624 -10.231 5.436 1.00 82.19 87 ILE A C 1
ATOM 723 O O . ILE A 1 87 ? 0.086 -9.700 6.286 1.00 82.19 87 ILE A O 1
ATOM 727 N N . ASN A 1 88 ? -0.337 -10.207 4.132 1.00 87.38 88 ASN A N 1
ATOM 728 C CA . ASN A 1 88 ? 0.778 -9.451 3.566 1.00 87.38 88 ASN A CA 1
ATOM 729 C C . ASN A 1 88 ? 0.450 -7.952 3.574 1.00 87.38 88 ASN A C 1
ATOM 731 O O . ASN A 1 88 ? -0.529 -7.533 2.956 1.00 87.38 88 ASN A O 1
ATOM 735 N N . VAL A 1 89 ? 1.286 -7.165 4.254 1.00 91.19 89 VAL A N 1
ATOM 736 C CA . VAL A 1 89 ? 1.110 -5.714 4.369 1.00 91.19 89 VAL A CA 1
ATOM 737 C C . VAL A 1 89 ? 1.141 -5.042 2.997 1.00 91.19 89 VAL A C 1
ATOM 739 O O . VAL A 1 89 ? 0.313 -4.172 2.761 1.00 91.19 89 VAL A O 1
ATOM 742 N N . SER A 1 90 ? 1.998 -5.475 2.062 1.00 90.88 90 SER A N 1
ATOM 743 C CA . SER A 1 90 ? 2.057 -4.857 0.728 1.00 90.88 90 SER A CA 1
ATOM 744 C C . SER A 1 90 ? 0.730 -4.986 -0.018 1.00 90.88 90 SER A C 1
ATOM 746 O O . SER A 1 90 ? 0.226 -4.019 -0.576 1.00 90.88 90 SER A O 1
ATOM 748 N N . ARG A 1 91 ? 0.112 -6.170 0.029 1.00 90.31 91 ARG A N 1
ATOM 749 C CA . ARG A 1 91 ? -1.190 -6.407 -0.604 1.00 90.31 91 ARG A CA 1
ATOM 750 C C . ARG A 1 91 ? -2.322 -5.664 0.085 1.00 90.31 91 ARG A C 1
ATOM 752 O O . ARG A 1 91 ? -3.214 -5.177 -0.599 1.00 90.31 91 ARG A O 1
ATOM 759 N N . LEU A 1 92 ? -2.272 -5.560 1.413 1.00 91.94 92 LEU A N 1
ATOM 760 C CA . LEU A 1 92 ? -3.231 -4.755 2.158 1.00 91.94 92 LEU A CA 1
ATOM 761 C C . LEU A 1 92 ? -3.139 -3.285 1.730 1.00 91.94 92 LEU A C 1
ATOM 763 O O . LEU A 1 92 ? -4.148 -2.713 1.352 1.00 91.94 92 LEU A O 1
ATOM 767 N N . VAL A 1 93 ? -1.945 -2.692 1.727 1.00 93.94 93 VAL A N 1
ATOM 768 C CA . VAL A 1 93 ? -1.755 -1.285 1.338 1.00 93.94 93 VAL A CA 1
ATOM 769 C C . VAL A 1 93 ? -2.172 -1.052 -0.113 1.00 93.94 93 VAL A C 1
ATOM 771 O O . VAL A 1 93 ? -2.952 -0.138 -0.374 1.00 93.94 93 VAL A O 1
ATOM 774 N N . ALA A 1 94 ? -1.729 -1.904 -1.041 1.00 92.12 94 ALA A N 1
ATOM 775 C CA . ALA A 1 94 ? -2.071 -1.764 -2.453 1.00 92.12 94 ALA A CA 1
ATOM 776 C C . ALA A 1 94 ? -3.584 -1.829 -2.702 1.00 92.12 94 ALA A C 1
ATOM 778 O O . ALA A 1 94 ? -4.107 -1.020 -3.460 1.00 92.12 94 ALA A O 1
ATOM 779 N N . ASN A 1 95 ? -4.304 -2.705 -1.990 1.00 91.75 95 ASN A N 1
ATOM 780 C CA . ASN A 1 95 ? -5.755 -2.819 -2.133 1.00 91.75 95 ASN A CA 1
ATOM 781 C C . ASN A 1 95 ? -6.505 -1.526 -1.790 1.00 91.75 95 ASN A C 1
ATOM 783 O O . ASN A 1 95 ? -7.592 -1.293 -2.312 1.00 91.75 95 ASN A O 1
ATOM 787 N N . TYR A 1 96 ? -5.963 -0.705 -0.893 1.00 92.25 96 TYR A N 1
ATOM 788 C CA . TYR A 1 96 ? -6.635 0.510 -0.447 1.00 92.25 96 TYR A CA 1
ATOM 789 C C . TYR A 1 96 ? -6.083 1.774 -1.113 1.00 92.25 96 TYR A C 1
ATOM 791 O O . TYR A 1 96 ? -6.844 2.724 -1.275 1.00 92.25 96 TYR A O 1
ATOM 799 N N . PHE A 1 97 ? -4.815 1.810 -1.528 1.00 93.19 97 PHE A N 1
ATOM 800 C CA . PHE A 1 97 ? -4.160 3.052 -1.965 1.00 93.19 97 PHE A CA 1
ATOM 801 C C . PHE A 1 97 ? -3.544 3.020 -3.368 1.00 93.19 97 PHE A C 1
ATOM 803 O O . PHE A 1 97 ? -3.164 4.078 -3.857 1.00 93.19 97 PHE A O 1
ATOM 810 N N . CYS A 1 98 ? -3.433 1.860 -4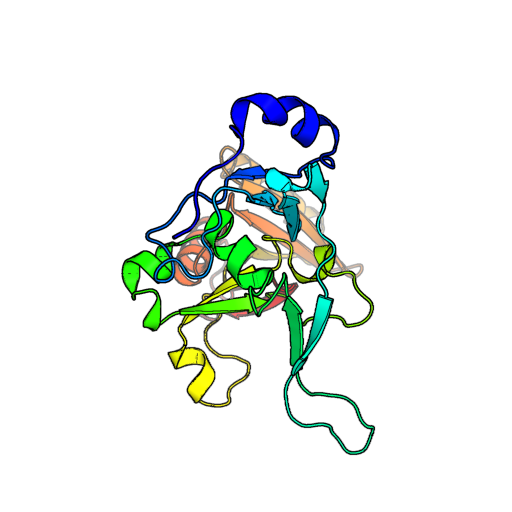.018 1.00 89.06 98 CYS A N 1
ATOM 811 C CA . CYS A 1 98 ? -2.910 1.780 -5.385 1.00 89.06 98 CYS A CA 1
ATOM 812 C C . CYS A 1 98 ? -4.045 1.773 -6.421 1.00 89.06 98 CYS A C 1
ATOM 814 O O . CYS A 1 98 ? -5.176 1.387 -6.120 1.00 89.06 98 CYS A O 1
ATOM 816 N N . ASP A 1 99 ? -3.715 2.176 -7.648 1.00 84.38 99 ASP A N 1
ATOM 817 C CA . ASP A 1 99 ? -4.621 2.155 -8.799 1.00 84.38 99 ASP A CA 1
ATOM 818 C C . ASP A 1 99 ? -5.107 0.728 -9.111 1.00 84.38 99 ASP A C 1
ATOM 820 O O . ASP A 1 99 ? -4.304 -0.192 -9.285 1.00 84.38 99 ASP A O 1
ATOM 824 N N . LYS A 1 100 ? -6.430 0.549 -9.190 1.00 83.69 100 LYS A N 1
ATOM 825 C CA . LYS A 1 100 ? -7.087 -0.739 -9.442 1.00 83.69 100 LYS A CA 1
ATOM 826 C C . LYS A 1 100 ? -7.386 -1.007 -10.919 1.00 83.69 100 LYS A C 1
ATOM 828 O O . LYS A 1 100 ? -7.865 -2.092 -11.225 1.00 83.69 100 LYS A O 1
ATOM 833 N N . THR A 1 101 ? -7.007 -0.125 -11.846 1.00 82.25 101 THR A N 1
ATOM 834 C CA . THR A 1 101 ? -7.280 -0.274 -13.289 1.00 82.25 101 THR A CA 1
ATOM 835 C C . THR A 1 101 ? -6.889 -1.652 -13.847 1.00 82.25 101 THR A C 1
ATOM 837 O O . THR A 1 101 ? -7.622 -2.245 -14.639 1.00 82.25 101 THR A O 1
ATOM 840 N N . LEU A 1 102 ? -5.751 -2.216 -13.418 1.00 79.19 102 LEU A N 1
ATOM 841 C CA . LEU A 1 102 ? -5.331 -3.558 -13.847 1.00 79.19 102 LEU A CA 1
ATOM 842 C C . LEU A 1 102 ? -6.194 -4.684 -13.265 1.00 79.19 102 LEU A C 1
ATOM 844 O O . LEU A 1 102 ? -6.423 -5.678 -13.953 1.00 79.19 102 LEU A O 1
ATOM 848 N N . ILE A 1 103 ? -6.665 -4.540 -12.024 1.00 85.00 103 ILE A N 1
ATOM 849 C CA . ILE A 1 103 ? -7.618 -5.480 -11.423 1.00 85.00 103 ILE A CA 1
ATOM 850 C C . ILE A 1 103 ? -8.928 -5.428 -12.203 1.00 85.00 103 ILE A C 1
ATOM 852 O O . ILE A 1 103 ? -9.425 -6.470 -12.618 1.00 85.00 103 ILE A O 1
ATOM 856 N N . ASP A 1 104 ? -9.443 -4.226 -12.448 1.00 82.81 104 ASP A N 1
ATOM 857 C CA . ASP A 1 104 ? -10.736 -4.022 -13.100 1.00 82.81 104 ASP A CA 1
ATOM 858 C C . ASP A 1 104 ? -10.732 -4.555 -14.541 1.00 82.81 104 ASP A C 1
ATOM 860 O O . ASP A 1 104 ? -11.722 -5.115 -15.009 1.00 82.81 104 ASP A O 1
ATOM 864 N N . LYS A 1 105 ? -9.595 -4.433 -15.242 1.00 85.12 105 LYS A N 1
ATOM 865 C CA . LYS A 1 105 ? -9.444 -4.879 -16.633 1.00 85.12 105 LYS A CA 1
ATOM 866 C C . LYS A 1 105 ? -9.179 -6.378 -16.784 1.00 85.12 105 LYS A C 1
ATOM 868 O O . LYS A 1 105 ? -9.657 -6.976 -17.746 1.00 85.12 105 LYS A O 1
ATOM 873 N N . TYR A 1 106 ? -8.375 -6.973 -15.902 1.00 82.81 106 TYR A N 1
ATOM 874 C CA . TYR A 1 106 ? -7.856 -8.335 -16.094 1.00 82.81 106 TYR A CA 1
ATOM 875 C C . TYR A 1 106 ? -8.280 -9.333 -15.014 1.00 82.81 106 TYR A C 1
ATOM 877 O O . TYR A 1 106 ? -8.004 -10.520 -15.167 1.00 82.81 106 TYR A O 1
ATOM 885 N N . GLY A 1 107 ? -8.931 -8.892 -13.940 1.00 83.69 107 GLY A N 1
ATOM 886 C CA . GLY A 1 107 ? -9.297 -9.728 -12.799 1.00 83.69 107 GLY A CA 1
ATOM 887 C C . GLY A 1 107 ? -8.168 -9.895 -11.775 1.00 83.69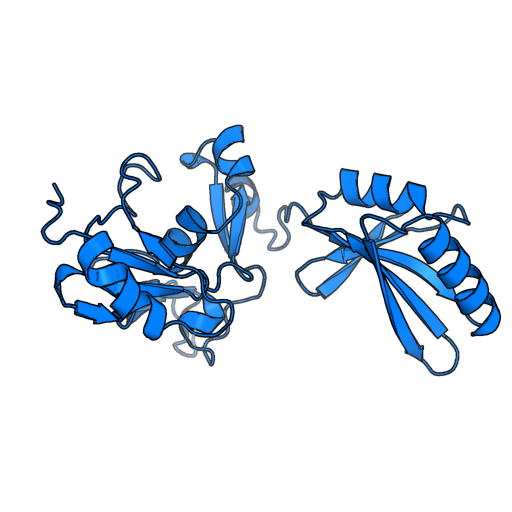 107 GLY A C 1
ATOM 888 O O . GLY A 1 107 ? -6.976 -9.952 -12.101 1.00 83.69 107 GLY A O 1
ATOM 889 N N . GLU A 1 108 ? -8.544 -10.000 -10.498 1.00 87.31 108 GLU A N 1
ATOM 890 C CA . GLU A 1 108 ? -7.626 -10.146 -9.356 1.00 87.31 108 GLU A CA 1
ATOM 891 C C . GLU A 1 108 ? -6.728 -11.390 -9.457 1.00 87.31 108 GLU A C 1
ATOM 893 O O . GLU A 1 108 ? -5.588 -11.421 -8.978 1.00 87.31 108 GLU A O 1
ATOM 898 N N . GLU A 1 109 ? -7.229 -12.453 -10.081 1.00 86.31 109 GLU A N 1
ATOM 899 C CA . GLU A 1 109 ? -6.516 -13.703 -10.294 1.00 86.31 109 GLU A CA 1
ATOM 900 C C . GLU A 1 109 ? -5.339 -13.557 -11.261 1.00 86.31 109 GLU A C 1
ATOM 902 O O . GLU A 1 109 ? -4.401 -14.358 -11.182 1.00 86.31 109 GLU A O 1
ATOM 907 N N . ASN A 1 110 ? -5.328 -12.512 -12.090 1.00 82.38 110 ASN A N 1
ATOM 908 C CA . ASN A 1 110 ? -4.298 -12.264 -13.093 1.00 82.38 110 ASN A CA 1
ATOM 909 C C . ASN A 1 110 ? -3.287 -11.192 -12.679 1.00 82.38 110 ASN A C 1
ATOM 911 O O . ASN A 1 110 ? -2.322 -10.982 -13.412 1.00 82.38 110 ASN A O 1
ATOM 915 N N . VAL A 1 111 ? -3.431 -10.580 -11.498 1.00 83.75 111 VAL A N 1
ATOM 916 C CA . VAL A 1 111 ? -2.522 -9.528 -11.012 1.00 83.75 111 VAL A CA 1
ATOM 917 C C . VAL A 1 111 ? -1.807 -9.883 -9.707 1.00 83.75 111 VAL A C 1
ATOM 919 O O . VAL A 1 111 ? -2.299 -10.648 -8.871 1.00 83.75 111 VAL A O 1
ATOM 922 N N . ASP A 1 112 ? -0.620 -9.319 -9.513 1.00 86.06 112 ASP A N 1
ATOM 923 C CA . ASP A 1 112 ? 0.109 -9.343 -8.248 1.00 86.06 112 ASP A CA 1
ATOM 924 C C . ASP A 1 112 ? 0.547 -7.936 -7.834 1.00 86.06 112 ASP A C 1
ATOM 926 O O . ASP A 1 112 ? 0.504 -7.003 -8.631 1.00 86.06 112 ASP A O 1
ATOM 930 N N . VAL A 1 113 ? 0.947 -7.788 -6.573 1.00 86.81 113 VAL A N 1
ATOM 931 C CA . VAL A 1 113 ? 1.501 -6.545 -6.035 1.00 86.81 113 VAL A CA 1
ATOM 932 C C . VAL A 1 113 ? 3.014 -6.629 -6.073 1.00 86.81 113 VAL A C 1
ATOM 934 O O . VAL A 1 113 ? 3.603 -7.532 -5.473 1.00 86.81 113 VAL A O 1
ATOM 937 N N . HIS A 1 114 ? 3.632 -5.654 -6.726 1.00 82.81 114 HIS A N 1
ATOM 938 C CA . HIS A 1 114 ? 5.074 -5.532 -6.832 1.00 82.81 114 HIS A CA 1
ATOM 939 C C . HIS A 1 114 ? 5.586 -4.270 -6.156 1.00 82.81 114 HIS A C 1
ATOM 941 O O . HIS A 1 114 ? 4.911 -3.240 -6.132 1.00 82.81 114 HIS A O 1
ATOM 947 N N . HIS A 1 115 ? 6.811 -4.351 -5.644 1.00 77.88 115 HIS A N 1
ATOM 948 C CA . HIS A 1 115 ? 7.532 -3.188 -5.158 1.00 77.88 115 HIS A CA 1
ATOM 949 C C . HIS A 1 115 ? 8.235 -2.490 -6.322 1.00 77.88 115 HIS A C 1
ATOM 951 O O . HIS A 1 115 ? 9.015 -3.125 -7.026 1.00 77.88 115 HIS A O 1
ATOM 957 N N . ILE A 1 116 ? 7.978 -1.198 -6.529 1.00 76.06 116 ILE A N 1
ATOM 958 C CA . ILE A 1 116 ? 8.626 -0.405 -7.590 1.00 76.06 116 ILE A CA 1
ATOM 959 C C . ILE A 1 116 ? 10.144 -0.429 -7.386 1.00 76.06 116 ILE A C 1
ATOM 961 O O . ILE A 1 116 ? 10.904 -0.730 -8.301 1.00 76.06 116 ILE A O 1
ATOM 965 N N . ARG A 1 117 ? 10.584 -0.186 -6.150 1.00 73.50 117 ARG A N 1
ATOM 966 C CA . ARG A 1 117 ? 11.981 -0.313 -5.735 1.00 73.50 117 ARG A CA 1
ATOM 967 C C . ARG A 1 117 ? 12.188 -1.651 -5.051 1.00 73.50 117 ARG A C 1
ATOM 969 O O . ARG A 1 117 ? 11.352 -2.109 -4.271 1.00 73.50 117 ARG A O 1
ATOM 976 N N . ARG A 1 118 ? 13.357 -2.251 -5.271 1.00 71.25 118 ARG A N 1
ATOM 977 C CA . ARG A 1 118 ? 13.742 -3.500 -4.608 1.00 71.25 118 ARG A CA 1
ATOM 978 C C . ARG A 1 118 ? 13.650 -3.358 -3.084 1.00 71.25 118 ARG A C 1
ATOM 980 O O . ARG A 1 118 ? 14.155 -2.393 -2.516 1.00 71.25 118 ARG A O 1
ATOM 987 N N . ILE A 1 119 ? 13.060 -4.361 -2.430 1.00 69.88 119 ILE A N 1
ATOM 988 C CA . ILE A 1 119 ? 12.959 -4.419 -0.966 1.00 69.88 119 ILE A CA 1
ATOM 989 C C . ILE A 1 119 ? 14.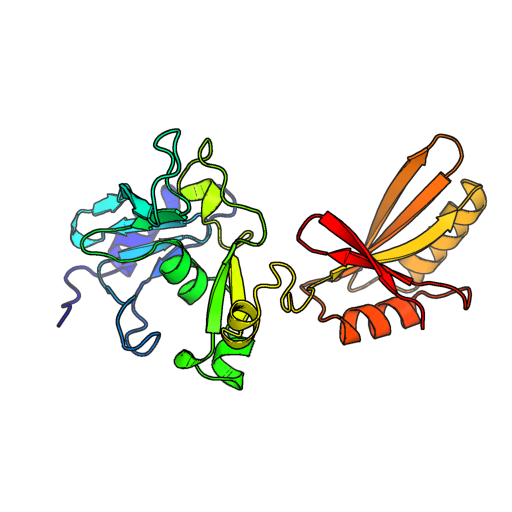359 -4.321 -0.348 1.00 69.88 119 ILE A C 1
ATOM 991 O O . ILE A 1 119 ? 15.233 -5.144 -0.636 1.00 69.88 119 ILE A O 1
ATOM 995 N N . ASN A 1 120 ? 14.544 -3.352 0.548 1.00 74.56 120 ASN A N 1
ATOM 996 C CA . ASN A 1 120 ? 15.781 -3.168 1.294 1.00 74.56 120 ASN A CA 1
ATOM 997 C C . ASN A 1 120 ? 15.624 -3.749 2.716 1.00 74.56 120 ASN A C 1
ATOM 999 O O . ASN A 1 120 ? 14.792 -3.265 3.491 1.00 74.56 120 ASN A O 1
ATOM 1003 N N . PRO A 1 121 ? 16.419 -4.767 3.101 1.00 71.38 121 PRO A N 1
ATOM 1004 C CA . PRO A 1 121 ? 16.313 -5.414 4.410 1.00 71.38 121 PRO A CA 1
ATOM 1005 C C . PRO A 1 121 ? 16.666 -4.506 5.596 1.00 71.38 121 PRO A C 1
ATOM 1007 O O . PRO A 1 121 ? 16.256 -4.803 6.724 1.00 71.38 121 PRO A O 1
ATOM 1010 N N . LEU A 1 122 ? 17.399 -3.416 5.345 1.00 75.25 122 LEU A N 1
ATOM 1011 C CA . LEU A 1 122 ? 17.772 -2.415 6.345 1.00 75.25 122 LEU A CA 1
ATOM 1012 C C . LEU A 1 122 ? 16.641 -1.417 6.625 1.00 75.25 122 LEU A C 1
ATOM 1014 O O . LEU A 1 122 ? 16.647 -0.772 7.669 1.00 75.25 122 LEU A O 1
ATOM 1018 N N . LEU A 1 123 ? 15.663 -1.306 5.723 1.00 71.94 123 LEU A N 1
ATOM 1019 C CA . LEU A 1 123 ? 14.529 -0.402 5.887 1.00 71.94 123 LEU A CA 1
ATOM 1020 C C . LEU A 1 123 ? 13.416 -1.015 6.748 1.00 71.94 123 LEU A C 1
ATOM 1022 O O . LEU A 1 123 ? 13.291 -2.237 6.912 1.00 71.94 123 LEU A O 1
ATOM 1026 N N . SER A 1 124 ? 12.582 -0.135 7.302 1.00 80.94 124 SER A N 1
ATOM 1027 C CA . SER A 1 124 ? 11.413 -0.512 8.093 1.00 80.94 124 SER A CA 1
ATOM 1028 C C . SER A 1 124 ? 10.334 -1.192 7.230 1.00 80.94 124 SER A C 1
ATOM 1030 O O . SER A 1 124 ? 10.395 -1.196 5.995 1.00 80.94 124 SER A O 1
ATOM 1032 N N . CYS A 1 125 ? 9.327 -1.797 7.874 1.00 82.69 125 CYS A N 1
ATOM 1033 C CA . CYS A 1 125 ? 8.137 -2.267 7.156 1.00 82.69 125 CYS A CA 1
ATOM 1034 C C . CYS A 1 125 ? 7.446 -1.113 6.432 1.00 82.69 125 CYS A C 1
ATOM 1036 O O . CYS A 1 125 ? 7.017 -1.277 5.292 1.00 82.69 125 CYS A O 1
ATOM 1038 N N . GLU A 1 126 ? 7.341 0.024 7.118 1.00 87.50 126 GLU A N 1
ATOM 1039 C CA . GLU A 1 126 ? 6.664 1.216 6.630 1.00 87.50 126 GLU A CA 1
ATOM 1040 C C . GLU A 1 126 ? 7.325 1.686 5.339 1.00 87.50 126 GLU A C 1
ATOM 1042 O O . GLU A 1 126 ? 6.664 1.750 4.313 1.00 87.50 126 GLU A O 1
ATOM 1047 N N . ASP A 1 127 ? 8.647 1.870 5.339 1.00 82.88 127 ASP A N 1
ATOM 1048 C CA . ASP A 1 127 ? 9.388 2.363 4.171 1.00 82.88 127 ASP A CA 1
ATOM 1049 C C . ASP A 1 127 ? 9.382 1.400 2.987 1.00 82.88 127 ASP A C 1
ATOM 1051 O O . ASP A 1 127 ? 9.263 1.835 1.844 1.00 82.88 127 ASP A O 1
ATOM 1055 N N . ASN A 1 128 ? 9.473 0.091 3.239 1.00 83.00 128 ASN A N 1
ATOM 1056 C CA . ASN A 1 128 ? 9.417 -0.887 2.156 1.00 83.00 128 ASN A CA 1
ATOM 1057 C C . ASN A 1 128 ? 8.021 -0.980 1.528 1.00 83.00 128 ASN A C 1
ATOM 1059 O O . ASN A 1 128 ? 7.932 -1.291 0.347 1.00 83.00 128 ASN A O 1
ATOM 1063 N N . ASN A 1 129 ? 6.941 -0.748 2.282 1.00 90.94 129 ASN A N 1
ATOM 1064 C CA . ASN A 1 129 ? 5.573 -1.044 1.835 1.00 90.94 129 ASN A CA 1
ATOM 1065 C C . ASN A 1 129 ? 4.682 0.195 1.681 1.00 90.94 129 ASN A C 1
ATOM 1067 O O . ASN A 1 129 ? 3.467 0.032 1.577 1.00 90.94 129 ASN A O 1
ATOM 1071 N N . LYS A 1 130 ? 5.246 1.411 1.656 1.00 90.00 130 LYS A N 1
ATOM 1072 C CA . LYS A 1 130 ? 4.485 2.625 1.319 1.00 90.00 130 LYS A CA 1
ATOM 1073 C C . LYS A 1 130 ? 3.766 2.432 -0.014 1.00 90.00 130 LYS A C 1
ATOM 1075 O O . LYS A 1 130 ? 4.342 1.858 -0.934 1.00 90.00 130 LYS A O 1
ATOM 1080 N N . ALA A 1 131 ? 2.553 2.962 -0.138 1.00 90.12 131 ALA A N 1
ATOM 1081 C CA . ALA A 1 131 ? 1.768 2.895 -1.369 1.00 90.12 131 ALA A CA 1
ATOM 1082 C C . ALA A 1 131 ? 2.545 3.448 -2.576 1.00 90.12 131 ALA A C 1
ATOM 1084 O O . ALA A 1 131 ? 2.513 2.859 -3.648 1.00 90.12 131 ALA A O 1
ATOM 1085 N N . SER A 1 132 ? 3.347 4.499 -2.371 1.00 85.69 132 SER A N 1
ATOM 1086 C CA . SER A 1 132 ? 4.231 5.079 -3.393 1.00 85.69 132 SER A CA 1
ATOM 1087 C C . SER A 1 132 ? 5.361 4.159 -3.872 1.00 85.69 132 SER A C 1
ATOM 1089 O O . SER A 1 132 ? 6.032 4.476 -4.848 1.00 85.69 132 SER A O 1
ATOM 1091 N N . ASN A 1 133 ? 5.599 3.034 -3.194 1.00 84.12 133 ASN A N 1
ATOM 1092 C CA . ASN A 1 133 ? 6.540 1.997 -3.604 1.00 84.12 133 ASN A CA 1
ATOM 1093 C C . ASN A 1 133 ? 5.828 0.722 -4.084 1.00 84.12 133 ASN A C 1
ATOM 1095 O O . ASN A 1 133 ? 6.486 -0.297 -4.272 1.00 84.12 133 ASN A O 1
ATOM 1099 N N . LEU A 1 134 ? 4.504 0.729 -4.246 1.00 84.69 134 LEU A N 1
ATOM 1100 C CA . LEU A 1 134 ? 3.717 -0.445 -4.612 1.00 84.69 134 LEU A CA 1
ATOM 1101 C C . LEU A 1 134 ? 2.943 -0.200 -5.905 1.00 84.69 134 LEU A C 1
ATOM 1103 O O . LEU A 1 134 ? 2.452 0.895 -6.154 1.00 84.69 134 LEU A O 1
ATOM 1107 N N . GLN A 1 135 ? 2.801 -1.248 -6.708 1.00 85.25 135 GLN A N 1
ATOM 1108 C CA . GLN A 1 135 ? 1.991 -1.230 -7.922 1.00 85.25 135 GLN A CA 1
ATOM 1109 C C . GLN A 1 135 ? 1.392 -2.606 -8.203 1.00 85.25 135 GLN A C 1
ATOM 1111 O O . GLN A 1 135 ? 1.959 -3.630 -7.807 1.00 85.25 135 GLN A O 1
ATOM 1116 N N . TYR A 1 136 ? 0.262 -2.632 -8.906 1.00 83.75 136 TYR A N 1
ATOM 1117 C CA . TYR A 1 136 ? -0.257 -3.862 -9.492 1.00 83.75 136 TYR A CA 1
ATOM 1118 C C . TYR A 1 136 ? 0.444 -4.162 -10.815 1.00 83.75 136 TYR A C 1
ATOM 1120 O O . TYR A 1 136 ? 0.791 -3.259 -11.569 1.00 83.75 136 TYR A O 1
ATOM 1128 N N . VAL A 1 137 ? 0.646 -5.444 -11.093 1.00 80.50 137 VAL A N 1
ATOM 1129 C CA . VAL A 1 137 ? 1.296 -5.950 -12.309 1.00 80.50 137 VAL A CA 1
ATOM 1130 C C . VAL A 1 137 ? 0.666 -7.276 -12.721 1.00 80.50 137 VAL A C 1
ATOM 1132 O O . VAL A 1 137 ? 0.143 -8.008 -11.882 1.00 80.50 137 VAL A O 1
ATOM 1135 N N . LEU A 1 138 ? 0.723 -7.624 -14.006 1.00 78.62 138 LEU A N 1
ATOM 1136 C CA . LEU A 1 138 ? 0.186 -8.893 -14.506 1.00 78.62 138 LEU A CA 1
ATOM 1137 C C . LEU A 1 138 ? 1.046 -10.086 -14.059 1.00 78.62 138 LEU A C 1
ATOM 1139 O O . LEU A 1 138 ? 2.259 -10.086 -14.218 1.00 78.62 138 LEU A O 1
ATOM 1143 N N . LYS A 1 139 ? 0.437 -11.175 -13.581 1.00 75.06 139 LYS A N 1
ATOM 1144 C CA . LYS A 1 139 ? 1.152 -12.414 -13.208 1.00 75.06 139 LYS A CA 1
ATOM 1145 C C . LYS A 1 139 ? 1.839 -13.093 -14.384 1.00 75.06 139 LYS A C 1
ATOM 1147 O O . LYS A 1 139 ? 2.879 -13.720 -14.197 1.00 75.06 139 LYS A O 1
ATOM 1152 N N . ALA A 1 140 ? 1.255 -12.986 -15.580 1.00 64.25 140 ALA A N 1
ATOM 1153 C CA . ALA A 1 140 ? 1.857 -13.490 -16.813 1.00 64.25 140 ALA A CA 1
ATOM 1154 C C . ALA A 1 140 ? 3.236 -12.869 -17.056 1.00 64.25 140 ALA A C 1
ATOM 1156 O O . ALA A 1 140 ? 4.097 -13.524 -17.636 1.00 64.25 140 ALA A O 1
ATOM 1157 N N . ALA A 1 141 ? 3.458 -11.663 -16.521 1.00 54.34 141 ALA A N 1
ATOM 1158 C CA . ALA A 1 141 ? 4.741 -11.010 -16.568 1.00 54.34 141 ALA A CA 1
ATOM 1159 C C . ALA A 1 141 ? 5.830 -11.900 -15.919 1.00 54.34 141 ALA A C 1
ATOM 1161 O O . ALA A 1 141 ? 6.824 -12.251 -16.531 1.00 54.34 141 ALA A O 1
ATOM 1162 N N . TYR A 1 142 ? 5.586 -12.423 -14.719 1.00 49.19 142 TYR A N 1
ATOM 1163 C CA . TYR A 1 142 ? 6.590 -13.149 -13.929 1.00 49.19 142 TYR A CA 1
ATOM 1164 C C . TYR A 1 142 ? 7.015 -14.524 -14.450 1.00 49.19 142 TYR A C 1
ATOM 1166 O O . TYR A 1 142 ? 8.073 -15.022 -14.062 1.00 49.19 142 TYR A O 1
ATOM 1174 N N . LYS A 1 143 ? 6.193 -15.198 -15.264 1.00 43.75 143 LYS A N 1
ATOM 1175 C CA . LYS A 1 143 ? 6.429 -16.614 -15.600 1.00 43.75 143 LYS A CA 1
ATOM 1176 C C . LYS A 1 143 ? 7.586 -16.845 -16.575 1.00 43.75 143 LYS A C 1
ATOM 1178 O O . LYS A 1 143 ? 8.061 -17.974 -16.647 1.00 43.75 143 LYS A O 1
ATOM 1183 N N . ASN A 1 144 ? 8.082 -15.807 -17.246 1.00 40.28 144 ASN A N 1
ATOM 1184 C CA . ASN A 1 144 ? 9.133 -15.947 -18.256 1.00 40.28 144 ASN A CA 1
ATOM 1185 C C . ASN A 1 144 ? 10.561 -15.724 -17.731 1.00 40.28 144 ASN A C 1
ATOM 1187 O O . ASN A 1 144 ? 11.494 -15.718 -18.522 1.00 40.28 144 ASN A O 1
ATOM 1191 N N . GLY A 1 145 ? 10.773 -15.568 -16.418 1.00 35.75 145 GLY A N 1
ATOM 1192 C CA . GLY A 1 145 ? 12.127 -15.442 -15.847 1.00 35.75 145 GLY A CA 1
ATOM 1193 C C . GLY A 1 145 ? 12.856 -14.136 -16.187 1.00 35.75 145 GLY A C 1
ATOM 1194 O O . GLY A 1 145 ? 13.931 -13.876 -15.649 1.00 35.75 145 GLY A O 1
ATOM 1195 N N . ASP A 1 146 ? 12.253 -13.284 -17.006 1.00 34.38 146 ASP A N 1
ATOM 1196 C CA . ASP A 1 146 ? 12.682 -11.914 -17.202 1.00 34.38 146 ASP A CA 1
ATOM 1197 C C . ASP A 1 146 ? 12.337 -11.116 -15.933 1.00 34.38 146 ASP A C 1
ATOM 1199 O O . ASP A 1 146 ? 11.190 -10.805 -15.644 1.00 34.38 146 ASP A O 1
ATOM 1203 N N . ASN A 1 147 ? 13.325 -10.703 -15.144 1.00 37.12 147 ASN A N 1
ATOM 1204 C CA . ASN A 1 147 ? 13.078 -9.713 -14.078 1.00 37.12 147 ASN A CA 1
ATOM 1205 C C . ASN A 1 147 ? 12.717 -8.315 -14.635 1.00 37.12 147 ASN A C 1
ATOM 1207 O O . ASN A 1 147 ? 12.590 -7.366 -13.870 1.00 37.12 147 ASN A O 1
ATOM 1211 N N . ASN A 1 148 ? 12.542 -8.202 -15.955 1.00 38.44 148 ASN A N 1
ATOM 1212 C CA . ASN A 1 148 ? 12.161 -7.000 -16.687 1.00 38.44 148 ASN A CA 1
ATOM 1213 C C . ASN A 1 148 ? 10.680 -6.978 -17.087 1.00 38.44 148 ASN A C 1
ATOM 1215 O O . ASN A 1 148 ? 10.288 -6.140 -17.902 1.00 38.44 148 ASN A O 1
ATOM 1219 N N . VAL A 1 149 ? 9.853 -7.914 -16.604 1.00 34.00 149 VAL A N 1
ATOM 1220 C CA . VAL A 1 149 ? 8.553 -8.090 -17.251 1.00 34.00 149 VAL A CA 1
ATOM 1221 C C . VAL A 1 149 ? 7.565 -7.008 -16.861 1.00 34.00 149 VAL A C 1
ATOM 1223 O O . VAL A 1 149 ? 7.085 -6.951 -15.733 1.00 34.00 149 VAL A O 1
ATOM 1226 N N . LEU A 1 150 ? 7.245 -6.199 -17.872 1.00 37.06 150 LEU A N 1
ATOM 1227 C CA . LEU A 1 150 ? 6.054 -5.370 -17.987 1.00 37.06 150 LEU A CA 1
ATOM 1228 C C . LEU A 1 150 ? 5.739 -4.615 -16.695 1.00 37.06 150 LEU A C 1
ATOM 1230 O O . LEU A 1 150 ? 4.630 -4.676 -16.164 1.00 37.06 150 LEU A O 1
ATOM 1234 N N . THR A 1 151 ? 6.699 -3.800 -16.256 1.00 38.16 151 THR A N 1
ATOM 1235 C CA . THR A 1 151 ? 6.313 -2.466 -15.815 1.00 38.16 151 THR A CA 1
ATOM 1236 C C . THR A 1 151 ? 5.483 -1.893 -16.963 1.00 38.16 151 THR A C 1
ATOM 1238 O O . THR A 1 151 ? 6.014 -1.593 -18.034 1.00 38.16 151 THR A O 1
ATOM 1241 N N . HIS A 1 152 ? 4.163 -1.782 -16.805 1.00 37.16 152 HIS A N 1
ATOM 1242 C CA . HIS A 1 152 ? 3.490 -0.664 -17.456 1.00 37.16 152 HIS A CA 1
ATOM 1243 C C . HIS A 1 152 ? 4.244 0.543 -16.923 1.00 37.16 152 HIS A C 1
ATOM 1245 O O . HIS A 1 152 ? 4.236 0.820 -15.728 1.00 37.16 152 HIS A O 1
ATOM 1251 N N . SER A 1 153 ? 5.145 1.038 -17.761 1.00 40.81 153 SER A N 1
ATOM 1252 C CA . SER A 1 153 ? 6.255 1.859 -17.326 1.00 40.81 153 SER A CA 1
ATOM 1253 C C . SER A 1 153 ? 5.672 3.227 -17.123 1.00 40.81 153 SER A C 1
ATOM 1255 O O . SER A 1 153 ? 5.574 3.996 -18.070 1.00 40.81 153 SER A O 1
ATOM 1257 N N . PHE A 1 154 ? 5.168 3.458 -15.915 1.00 42.56 154 PHE A N 1
ATOM 1258 C CA . PHE A 1 154 ? 4.510 4.701 -15.605 1.00 42.56 154 PHE A CA 1
ATOM 1259 C C . PHE A 1 154 ? 5.577 5.794 -15.581 1.00 42.56 154 PHE A C 1
ATOM 1261 O O . PHE A 1 154 ? 6.385 5.869 -14.648 1.00 42.56 154 PHE A O 1
ATOM 1268 N N . ALA A 1 155 ? 5.652 6.569 -16.660 1.00 46.28 155 ALA A N 1
ATOM 1269 C CA . ALA A 1 155 ? 6.534 7.717 -16.735 1.00 46.28 155 ALA A CA 1
ATOM 1270 C C . ALA A 1 155 ? 5.917 8.825 -15.882 1.00 46.28 155 ALA A C 1
ATOM 1272 O O . ALA A 1 155 ? 4.757 9.193 -16.075 1.00 46.28 155 ALA A O 1
ATOM 1273 N N . THR A 1 156 ? 6.682 9.340 -14.923 1.00 49.28 156 THR A N 1
ATOM 1274 C CA . THR A 1 156 ? 6.299 10.537 -14.158 1.00 49.28 156 THR A CA 1
ATOM 1275 C C . THR A 1 156 ? 6.846 11.799 -14.809 1.00 49.28 156 THR A C 1
ATOM 1277 O O . THR A 1 156 ? 6.290 12.873 -14.602 1.00 49.28 156 THR A O 1
ATOM 1280 N N . ALA A 1 157 ? 7.894 11.666 -15.633 1.00 50.41 157 ALA A N 1
ATOM 1281 C CA . ALA A 1 157 ? 8.498 12.764 -16.367 1.00 50.41 157 ALA A CA 1
ATOM 1282 C C . ALA A 1 157 ? 8.952 12.354 -17.772 1.00 50.41 157 ALA A C 1
ATOM 1284 O O . ALA A 1 157 ? 9.442 11.244 -17.999 1.00 50.41 157 ALA A O 1
ATOM 1285 N N . VAL A 1 158 ? 8.841 13.291 -18.709 1.00 54.97 158 VAL A N 1
ATOM 1286 C CA . VAL A 1 158 ? 9.372 13.172 -20.068 1.00 54.97 158 VAL A CA 1
ATOM 1287 C C . VAL A 1 158 ? 10.537 14.142 -20.233 1.00 54.97 158 VAL A C 1
ATOM 1289 O O . VAL A 1 158 ? 10.384 15.341 -20.008 1.00 54.97 158 VAL A O 1
ATOM 1292 N N . GLN A 1 159 ? 11.693 13.638 -20.660 1.00 61.34 159 GLN A N 1
ATOM 1293 C CA . GLN A 1 159 ? 12.812 14.469 -21.084 1.00 61.34 159 GLN A CA 1
ATOM 1294 C C . GLN A 1 159 ? 12.553 14.964 -22.506 1.00 61.34 159 GLN A C 1
ATOM 1296 O O . GLN A 1 159 ? 12.417 14.185 -23.453 1.00 61.34 159 GLN A O 1
ATOM 1301 N N . THR A 1 160 ? 12.512 16.278 -22.664 1.00 54.81 160 THR A N 1
ATOM 1302 C CA . THR A 1 160 ? 12.152 16.923 -23.933 1.00 54.81 160 THR A CA 1
ATOM 1303 C C . THR A 1 160 ? 13.355 17.329 -24.775 1.00 54.81 160 THR A C 1
ATOM 1305 O O . THR A 1 160 ? 13.209 17.589 -25.970 1.00 54.81 160 THR A O 1
ATOM 1308 N N . GLY A 1 161 ? 14.551 17.319 -24.187 1.00 56.16 161 GLY A N 1
ATOM 1309 C CA . GLY A 1 161 ? 15.794 17.583 -24.894 1.00 56.16 161 GLY A CA 1
ATOM 1310 C C . GLY A 1 161 ? 17.022 17.566 -23.991 1.00 56.16 161 GLY A C 1
ATOM 1311 O O . GLY A 1 161 ? 16.927 17.435 -22.768 1.00 56.16 161 GLY A O 1
ATOM 1312 N N . THR A 1 162 ? 18.175 17.704 -24.636 1.00 56.09 162 THR A N 1
ATOM 1313 C CA . THR A 1 162 ? 19.472 17.960 -24.014 1.00 56.09 162 THR A CA 1
ATOM 1314 C C . THR A 1 162 ? 20.041 19.224 -24.653 1.00 56.09 162 THR A C 1
ATOM 1316 O O . THR A 1 162 ? 20.120 19.301 -25.881 1.00 56.09 162 THR A O 1
ATOM 1319 N N . TYR A 1 163 ? 20.440 20.200 -23.843 1.00 62.78 163 TYR A N 1
ATOM 1320 C CA . TYR A 1 163 ? 20.898 21.512 -24.302 1.00 62.78 163 TYR A CA 1
ATOM 1321 C C . TYR A 1 163 ? 22.356 21.722 -23.916 1.00 62.78 163 TYR A C 1
ATOM 1323 O O . TYR A 1 163 ? 22.729 21.473 -22.772 1.00 62.78 163 TYR A O 1
ATOM 1331 N N . LYS A 1 164 ? 23.171 22.185 -24.872 1.00 57.19 164 LYS A N 1
ATOM 1332 C CA . LYS A 1 164 ? 24.597 22.478 -24.650 1.00 57.19 164 LYS A CA 1
ATOM 1333 C C . LYS A 1 164 ? 24.879 23.923 -24.231 1.00 57.19 164 LYS A C 1
ATOM 1335 O O . LYS A 1 164 ? 25.965 24.229 -23.756 1.00 57.19 164 LYS A O 1
ATOM 1340 N N . ALA A 1 165 ? 23.903 24.806 -24.423 1.00 64.88 165 ALA A N 1
ATOM 1341 C CA . ALA A 1 165 ? 23.965 26.208 -24.045 1.00 64.88 165 ALA A CA 1
ATOM 1342 C C . ALA A 1 165 ? 22.775 26.542 -23.138 1.00 64.88 165 ALA A C 1
ATOM 1344 O O . ALA A 1 165 ? 21.634 26.185 -23.439 1.00 64.88 165 ALA A O 1
ATOM 1345 N N . ALA A 1 166 ? 23.044 27.236 -22.030 1.00 57.97 166 ALA A N 1
ATOM 1346 C CA . ALA A 1 166 ? 22.020 27.620 -21.058 1.00 57.97 166 ALA A CA 1
ATOM 1347 C C . ALA A 1 166 ? 20.964 28.573 -21.655 1.00 57.97 166 ALA A C 1
ATOM 1349 O O . ALA A 1 166 ? 19.798 28.528 -21.272 1.00 57.97 166 ALA A O 1
ATOM 1350 N N . GLU A 1 167 ? 21.352 29.394 -22.633 1.00 62.34 167 GLU A N 1
ATOM 1351 C CA . GLU A 1 167 ? 20.460 30.335 -23.325 1.00 62.34 167 GLU A CA 1
ATOM 1352 C C . GLU A 1 167 ? 19.404 29.609 -24.179 1.00 62.34 167 GLU A C 1
ATOM 1354 O O . GLU A 1 167 ? 18.223 29.956 -24.133 1.00 62.34 167 GLU A O 1
ATOM 1359 N N . ASP A 1 168 ? 19.791 28.538 -24.881 1.00 59.16 168 ASP A N 1
ATOM 1360 C CA . ASP A 1 168 ? 18.868 27.715 -25.677 1.00 59.16 168 ASP A CA 1
ATOM 1361 C C . ASP A 1 168 ? 17.855 26.965 -24.797 1.00 59.16 168 ASP A C 1
ATOM 1363 O O . ASP A 1 168 ? 16.694 26.779 -25.177 1.00 59.16 168 ASP A O 1
ATOM 1367 N N . MET A 1 169 ? 18.289 26.559 -23.601 1.00 63.00 169 MET A N 1
ATOM 1368 C CA . MET A 1 169 ? 17.437 25.953 -22.581 1.00 63.00 169 MET A CA 1
ATOM 1369 C C . MET A 1 169 ? 16.432 26.970 -22.017 1.00 63.00 169 MET A C 1
ATOM 1371 O O . MET A 1 169 ? 15.252 26.643 -21.909 1.00 63.00 169 MET A O 1
ATOM 1375 N N . ASP A 1 170 ? 16.856 28.194 -21.684 1.00 59.59 170 ASP A N 1
ATOM 1376 C CA . ASP A 1 170 ? 15.979 29.222 -21.099 1.00 59.59 170 ASP A CA 1
ATOM 1377 C C . ASP A 1 170 ? 14.881 29.676 -22.081 1.00 59.59 170 ASP A C 1
ATOM 1379 O O . ASP A 1 170 ? 13.706 29.797 -21.717 1.00 59.59 170 ASP A O 1
ATOM 1383 N N . VAL A 1 171 ? 15.223 29.824 -23.367 1.00 60.84 171 VAL A N 1
ATOM 1384 C CA . VAL A 1 171 ? 14.245 30.087 -24.439 1.00 60.84 171 VAL A CA 1
ATOM 1385 C C . VAL A 1 171 ? 13.218 28.955 -24.541 1.00 60.84 171 VAL A C 1
ATOM 1387 O O . VAL A 1 171 ? 12.026 29.201 -24.746 1.00 60.84 171 VAL A O 1
ATOM 1390 N N . PHE A 1 172 ? 13.655 27.706 -24.377 1.00 62.12 172 PHE A N 1
ATOM 1391 C CA . PHE A 1 172 ? 12.779 26.543 -24.445 1.00 62.12 172 PHE A CA 1
ATOM 1392 C C . PHE A 1 172 ? 11.902 26.371 -23.195 1.00 62.12 172 PHE A C 1
ATOM 1394 O O . PHE A 1 172 ? 10.711 26.095 -23.329 1.00 62.12 172 PHE A O 1
ATOM 1401 N N . LEU A 1 173 ? 12.432 26.615 -21.994 1.00 61.41 173 LEU A N 1
ATOM 1402 C CA . LEU A 1 173 ? 11.664 26.602 -20.744 1.00 61.41 173 LEU A CA 1
ATOM 1403 C C . LEU A 1 173 ? 10.554 27.648 -20.758 1.00 61.41 173 LEU A C 1
ATOM 1405 O O . LEU A 1 173 ? 9.416 27.331 -20.425 1.00 61.41 173 LEU A O 1
ATOM 1409 N N . LYS A 1 174 ? 10.844 28.868 -21.221 1.00 62.50 174 LYS A N 1
ATOM 1410 C CA . LYS A 1 174 ? 9.827 29.918 -21.386 1.00 62.50 174 LYS A CA 1
ATOM 1411 C C . LYS A 1 174 ? 8.739 29.508 -22.381 1.00 62.50 174 LYS A C 1
ATOM 1413 O O . LYS A 1 174 ? 7.564 29.784 -22.149 1.00 62.50 174 LYS A O 1
ATOM 1418 N N . ALA A 1 175 ? 9.099 28.806 -23.458 1.00 60.34 175 ALA A N 1
ATOM 1419 C CA . ALA A 1 175 ? 8.130 28.264 -24.409 1.00 60.34 175 ALA A CA 1
ATOM 1420 C C . ALA A 1 175 ? 7.274 27.138 -23.797 1.00 60.34 175 ALA A C 1
ATOM 1422 O O . ALA A 1 175 ? 6.060 27.131 -24.002 1.00 60.34 175 ALA A O 1
ATOM 1423 N N . ILE A 1 176 ? 7.862 26.233 -23.006 1.00 58.44 176 ILE A N 1
ATOM 1424 C CA . ILE A 1 176 ? 7.120 25.186 -22.285 1.00 58.44 176 ILE A CA 1
ATOM 1425 C C . ILE A 1 176 ? 6.187 25.807 -21.256 1.00 58.44 176 ILE A C 1
ATOM 1427 O O . ILE A 1 176 ? 5.011 25.479 -21.269 1.00 58.44 176 ILE A O 1
ATOM 1431 N N . ILE A 1 177 ? 6.663 26.722 -20.411 1.00 58.03 177 ILE A N 1
ATOM 1432 C CA . ILE A 1 177 ? 5.849 27.371 -19.374 1.00 58.03 177 ILE A CA 1
ATOM 1433 C C . ILE A 1 177 ? 4.646 28.080 -20.006 1.00 58.03 177 ILE A C 1
ATOM 1435 O O . ILE A 1 177 ? 3.535 27.944 -19.508 1.00 58.03 177 ILE A O 1
ATOM 1439 N N . ASN A 1 178 ? 4.828 28.746 -21.151 1.00 56.50 178 ASN A N 1
ATOM 1440 C CA . ASN A 1 178 ? 3.732 29.395 -21.875 1.00 56.50 178 ASN A CA 1
ATOM 1441 C C . ASN A 1 178 ? 2.768 28.408 -22.566 1.00 56.50 178 ASN A C 1
ATOM 1443 O O . ASN A 1 178 ? 1.611 28.756 -22.794 1.00 56.50 178 ASN A O 1
ATOM 1447 N N . THR A 1 179 ? 3.212 27.188 -22.888 1.00 54.97 179 THR A N 1
ATOM 1448 C CA . THR A 1 179 ? 2.393 26.155 -23.562 1.00 54.97 179 THR A CA 1
ATOM 1449 C C . THR A 1 179 ? 1.731 25.185 -22.570 1.00 54.97 179 THR A C 1
ATOM 1451 O O . THR A 1 179 ? 0.646 24.672 -22.829 1.00 54.97 179 THR A O 1
ATOM 1454 N N . ALA A 1 180 ? 2.363 24.945 -21.419 1.00 52.00 180 ALA A N 1
ATOM 1455 C CA . ALA A 1 180 ? 2.024 23.930 -20.419 1.00 52.00 180 ALA A CA 1
ATOM 1456 C C . ALA A 1 180 ? 1.345 24.504 -19.160 1.00 52.00 180 ALA A C 1
ATOM 1458 O O . ALA A 1 180 ? 1.108 23.766 -18.205 1.00 52.00 180 ALA A O 1
ATOM 1459 N N . ALA A 1 181 ? 1.006 25.800 -19.161 1.00 46.22 181 ALA A N 1
ATOM 1460 C CA . ALA A 1 181 ? 0.639 26.623 -17.999 1.00 46.22 181 ALA A CA 1
ATOM 1461 C C . ALA A 1 181 ? -0.569 26.178 -17.140 1.00 46.22 181 ALA A C 1
ATOM 1463 O O . ALA A 1 181 ? -1.008 26.943 -16.284 1.00 46.22 181 ALA A O 1
ATOM 1464 N N . LYS A 1 182 ? -1.158 24.995 -17.342 1.00 51.91 182 LYS A N 1
ATOM 1465 C CA . LYS A 1 182 ? -2.289 24.523 -16.523 1.00 51.91 182 LYS A CA 1
ATOM 1466 C C . LYS A 1 182 ? -2.064 23.173 -15.837 1.00 51.91 182 LYS A C 1
ATOM 1468 O O . LYS A 1 182 ? -2.557 23.000 -14.721 1.00 51.91 182 LYS A O 1
ATOM 1473 N N . ASP A 1 183 ? -1.271 22.260 -16.408 1.00 52.75 183 ASP A N 1
ATOM 1474 C CA . ASP A 1 183 ? -1.298 20.844 -15.994 1.00 52.75 183 ASP A CA 1
ATOM 1475 C C . ASP A 1 183 ? 0.063 20.141 -15.848 1.00 52.75 183 ASP A C 1
ATOM 1477 O O . ASP A 1 183 ? 0.095 18.923 -15.673 1.00 52.75 183 ASP A O 1
ATOM 1481 N N . SER A 1 184 ? 1.177 20.877 -15.863 1.00 58.84 184 SER A N 1
ATOM 1482 C CA . SER A 1 184 ? 2.523 20.281 -15.855 1.00 58.84 184 SER A CA 1
ATOM 1483 C C . SER A 1 184 ? 3.521 21.110 -15.047 1.00 58.84 184 SER A C 1
ATOM 1485 O O . SER A 1 184 ? 3.477 22.338 -15.107 1.00 58.84 184 SER A O 1
ATOM 1487 N N . ASP A 1 185 ? 4.464 20.436 -14.384 1.00 61.22 185 ASP A N 1
ATOM 1488 C CA . ASP A 1 185 ? 5.620 21.064 -13.734 1.00 61.22 185 ASP A CA 1
ATOM 1489 C C . ASP A 1 185 ? 6.887 20.737 -14.537 1.00 61.22 185 ASP A C 1
ATOM 1491 O O . ASP A 1 185 ? 7.124 19.582 -14.889 1.00 61.22 185 ASP A O 1
ATOM 1495 N N . ALA A 1 186 ? 7.698 21.743 -14.867 1.00 60.69 186 ALA A N 1
ATOM 1496 C CA . ALA A 1 186 ? 8.960 21.550 -15.581 1.00 60.69 186 ALA A CA 1
ATOM 1497 C C . ALA A 1 186 ? 10.148 21.700 -14.621 1.00 60.69 186 ALA A C 1
ATOM 1499 O O . ALA A 1 186 ? 10.215 22.657 -13.852 1.00 60.69 186 ALA A O 1
ATOM 1500 N N . GLU A 1 187 ? 11.094 20.771 -14.695 1.00 64.56 187 GLU A N 1
ATOM 1501 C CA . GLU A 1 187 ? 12.324 20.736 -13.908 1.00 64.56 187 GLU A CA 1
ATOM 1502 C C . GLU A 1 187 ? 13.544 20.726 -14.836 1.00 64.56 187 GLU A C 1
ATOM 1504 O O . GLU A 1 187 ? 13.515 20.157 -15.929 1.00 64.56 187 GLU A O 1
ATOM 1509 N N . VAL A 1 188 ? 14.630 21.362 -14.396 1.00 58.22 188 VAL A N 1
ATOM 1510 C CA . VAL A 1 188 ? 15.914 21.362 -15.099 1.00 58.22 188 VAL A CA 1
ATOM 1511 C C . VAL A 1 188 ? 16.920 20.567 -14.286 1.00 58.22 188 VAL A C 1
ATOM 1513 O O . VAL A 1 188 ? 17.208 20.912 -13.143 1.00 58.22 188 VAL A O 1
ATOM 1516 N N . GLU A 1 189 ? 17.501 19.548 -14.903 1.00 63.09 189 GLU A N 1
ATOM 1517 C CA . GLU A 1 189 ? 18.609 18.783 -14.347 1.00 63.09 189 GLU A CA 1
ATOM 1518 C C . GLU A 1 189 ? 19.913 19.191 -15.050 1.00 63.09 189 GLU A C 1
ATOM 1520 O O . GLU A 1 189 ? 20.016 19.160 -16.278 1.00 63.09 189 GLU A O 1
ATOM 1525 N N . ILE A 1 190 ? 20.929 19.571 -14.275 1.00 60.88 190 ILE A N 1
ATOM 1526 C CA . ILE A 1 190 ? 22.276 19.843 -14.791 1.00 60.88 190 ILE A CA 1
ATOM 1527 C C . ILE A 1 190 ? 23.016 18.506 -14.863 1.00 60.88 190 ILE A C 1
ATOM 1529 O O . ILE A 1 190 ? 23.293 17.895 -13.833 1.00 60.88 190 ILE A O 1
ATOM 1533 N N . VAL A 1 191 ? 23.324 18.042 -16.074 1.00 60.22 191 VAL A N 1
ATOM 1534 C CA . VAL A 1 191 ? 23.994 16.749 -16.303 1.00 60.22 191 VAL A CA 1
ATOM 1535 C C . VAL A 1 191 ? 25.501 16.884 -16.133 1.00 60.22 191 VAL A C 1
ATOM 1537 O O . VAL A 1 191 ? 26.150 15.998 -15.581 1.00 60.22 191 VAL A O 1
ATOM 1540 N N . ASN A 1 192 ? 26.062 17.981 -16.636 1.00 62.47 192 ASN A N 1
ATOM 1541 C CA . ASN A 1 192 ? 27.453 18.390 -16.459 1.00 62.47 192 ASN A CA 1
ATOM 1542 C C . ASN A 1 192 ? 27.588 19.892 -16.769 1.00 62.47 192 ASN A C 1
ATOM 1544 O O . ASN A 1 192 ? 26.615 20.532 -17.166 1.00 62.47 192 ASN A O 1
ATOM 1548 N N . ASP A 1 193 ? 28.800 20.435 -16.639 1.00 60.25 193 ASP A N 1
ATOM 1549 C CA . ASP A 1 193 ? 29.110 21.865 -16.828 1.00 60.25 193 ASP A CA 1
ATOM 1550 C C . ASP A 1 193 ? 28.720 22.429 -18.209 1.00 60.25 193 ASP A C 1
ATOM 1552 O O . ASP A 1 193 ? 28.720 23.641 -18.412 1.00 60.25 193 ASP A O 1
ATOM 1556 N N . THR A 1 194 ? 28.398 21.561 -19.169 1.00 61.28 194 THR A N 1
ATOM 1557 C CA . THR A 1 194 ? 28.062 21.922 -20.550 1.00 61.28 194 THR A CA 1
ATOM 1558 C C . THR A 1 194 ? 26.747 21.318 -21.032 1.00 61.28 194 THR A C 1
ATOM 1560 O O . THR A 1 194 ? 26.443 21.412 -22.217 1.00 61.28 194 THR A O 1
ATOM 1563 N N . GLU A 1 195 ? 25.976 20.657 -20.164 1.00 60.31 195 GLU A N 1
ATOM 1564 C CA . GLU A 1 195 ? 24.817 19.873 -20.582 1.00 60.31 195 GLU A CA 1
ATOM 1565 C C . GLU A 1 195 ? 23.668 19.962 -19.576 1.00 60.31 195 GLU A C 1
ATOM 1567 O O . GLU A 1 195 ? 23.799 19.595 -18.407 1.00 60.31 195 GLU A O 1
ATOM 1572 N N . TYR A 1 196 ? 22.508 20.386 -20.074 1.00 57.19 196 TYR A N 1
ATOM 1573 C CA . TYR A 1 196 ? 21.276 20.540 -19.307 1.00 57.19 196 TYR A CA 1
ATOM 1574 C C . TYR A 1 196 ? 20.182 19.633 -19.870 1.00 57.19 196 TYR A C 1
ATOM 1576 O O . TYR A 1 196 ? 20.008 19.533 -21.089 1.00 57.19 196 TYR A O 1
ATOM 1584 N N . ARG A 1 197 ? 19.404 19.005 -18.989 1.00 62.97 197 ARG A N 1
ATOM 1585 C CA . ARG A 1 197 ? 18.194 18.243 -19.314 1.00 62.97 197 ARG A CA 1
ATOM 1586 C C . ARG A 1 197 ? 16.973 18.977 -18.799 1.00 62.97 197 ARG A C 1
ATOM 1588 O O . ARG A 1 197 ? 16.961 19.455 -17.673 1.00 62.97 197 ARG A O 1
ATOM 1595 N N . VAL A 1 198 ? 15.930 19.013 -19.618 1.00 60.09 198 VAL A N 1
ATOM 1596 C CA . VAL A 1 198 ? 14.617 19.519 -19.208 1.00 60.09 198 VAL A CA 1
ATOM 1597 C C . VAL A 1 198 ? 13.676 18.334 -19.063 1.00 60.09 198 VAL A C 1
ATOM 1599 O O . VAL A 1 198 ? 13.458 17.589 -20.023 1.00 60.09 198 VAL A O 1
ATOM 1602 N N . LEU A 1 199 ? 13.139 18.163 -17.861 1.00 64.19 199 LEU A N 1
ATOM 1603 C CA . LEU A 1 199 ? 12.161 17.149 -17.497 1.00 64.19 199 LEU A CA 1
ATOM 1604 C C . LEU A 1 199 ? 10.795 17.820 -17.348 1.00 64.19 199 LEU A C 1
ATOM 1606 O O . LEU A 1 199 ? 10.658 18.800 -16.624 1.00 64.19 199 LEU A O 1
ATOM 1610 N N . ILE A 1 200 ? 9.774 17.304 -18.026 1.00 64.00 200 ILE A N 1
ATOM 1611 C CA . ILE A 1 200 ? 8.389 17.744 -17.834 1.00 64.00 200 ILE A CA 1
ATOM 1612 C C . ILE A 1 200 ? 7.651 16.662 -17.069 1.00 64.00 200 ILE A C 1
ATOM 1614 O O . ILE A 1 200 ? 7.430 15.570 -17.598 1.00 64.00 200 ILE A O 1
ATOM 1618 N N . HIS A 1 201 ? 7.243 16.983 -15.848 1.00 61.19 201 HIS A N 1
ATOM 1619 C CA . HIS A 1 201 ? 6.442 16.120 -14.999 1.00 61.19 201 HIS A CA 1
ATOM 1620 C C . HIS A 1 201 ? 4.971 16.190 -15.403 1.00 61.19 201 HIS A C 1
ATOM 1622 O O . HIS A 1 201 ? 4.412 17.263 -15.658 1.00 61.19 201 HIS A O 1
ATOM 1628 N N . ALA A 1 202 ? 4.336 15.027 -15.485 1.00 59.88 202 ALA A N 1
ATOM 1629 C CA . ALA A 1 202 ? 2.899 14.930 -15.685 1.00 59.88 202 ALA A CA 1
ATOM 1630 C C . ALA A 1 202 ? 2.175 14.960 -14.332 1.00 59.88 202 ALA A C 1
ATOM 1632 O O . ALA A 1 202 ? 2.660 14.399 -13.348 1.00 59.88 202 ALA A O 1
ATOM 1633 N N . LYS A 1 203 ? 0.980 15.563 -14.276 1.00 56.44 203 LYS A N 1
ATOM 1634 C CA . LYS A 1 203 ? 0.066 15.394 -13.135 1.00 56.44 203 LYS A CA 1
ATOM 1635 C C . LYS A 1 203 ? -0.494 13.966 -13.134 1.00 56.44 203 LYS A C 1
ATOM 1637 O O . LYS A 1 203 ? -1.586 13.719 -13.634 1.00 56.44 203 LYS A O 1
ATOM 1642 N N . GLY A 1 204 ? 0.273 13.027 -12.587 1.00 54.38 204 GLY A N 1
ATOM 1643 C CA . GLY A 1 204 ? -0.097 11.616 -12.463 1.00 54.38 204 GLY A CA 1
ATOM 1644 C C . GLY A 1 204 ? 0.855 10.671 -13.194 1.00 54.38 204 GLY A C 1
ATOM 1645 O O . GLY A 1 204 ? 1.913 11.060 -13.680 1.00 54.38 204 GLY A O 1
ATOM 1646 N N . THR A 1 205 ? 0.487 9.395 -13.232 1.00 54.66 205 THR A N 1
ATOM 1647 C CA . THR A 1 205 ? 1.251 8.332 -13.892 1.00 54.66 205 THR A CA 1
ATOM 1648 C C . THR A 1 205 ? 0.803 8.170 -15.339 1.00 54.66 205 THR A C 1
ATOM 1650 O O . THR A 1 205 ? -0.358 7.847 -15.569 1.00 54.66 205 THR A O 1
ATOM 1653 N N . LEU A 1 206 ? 1.711 8.347 -16.304 1.00 56.00 206 LEU A N 1
ATOM 1654 C CA . LEU A 1 206 ? 1.426 8.123 -17.725 1.00 56.00 206 LEU A CA 1
ATOM 1655 C C . LEU A 1 206 ? 1.814 6.705 -18.135 1.00 56.00 206 LEU A C 1
ATOM 1657 O O . LEU A 1 206 ? 2.934 6.282 -17.857 1.00 56.00 206 LEU A O 1
ATOM 1661 N N . THR A 1 207 ? 0.948 5.982 -18.841 1.00 58.00 207 THR A N 1
ATOM 1662 C CA . THR A 1 207 ? 1.353 4.767 -19.568 1.00 58.00 207 THR A CA 1
ATOM 1663 C C . THR A 1 207 ? 2.418 5.089 -20.623 1.00 58.00 207 THR A C 1
ATOM 1665 O O . THR A 1 207 ? 2.624 6.243 -20.975 1.00 58.00 207 THR A O 1
ATOM 1668 N N . GLU A 1 208 ? 3.099 4.084 -21.175 1.00 58.25 208 GLU A N 1
ATOM 1669 C CA . GLU A 1 208 ? 4.143 4.313 -22.188 1.00 58.25 208 GLU A CA 1
ATOM 1670 C C . GLU A 1 208 ? 3.610 5.014 -23.453 1.00 58.25 208 GLU A C 1
ATOM 1672 O O . GLU A 1 208 ? 4.250 5.934 -23.957 1.00 58.25 208 GLU A O 1
ATOM 1677 N N . GLN A 1 209 ? 2.408 4.652 -23.914 1.00 62.28 209 GLN A N 1
ATOM 1678 C CA . GLN A 1 209 ? 1.752 5.323 -25.044 1.00 62.28 209 GLN A CA 1
ATOM 1679 C C . GLN A 1 209 ? 1.363 6.764 -24.701 1.00 62.28 209 GLN A C 1
ATOM 1681 O O . GLN A 1 209 ? 1.592 7.669 -25.500 1.00 62.28 209 GLN A O 1
ATOM 1686 N N . GLU A 1 210 ? 0.829 7.002 -23.502 1.00 62.88 210 GLU A N 1
ATOM 1687 C CA . GLU A 1 210 ? 0.499 8.356 -23.048 1.00 62.88 210 GLU A CA 1
ATOM 1688 C C . GLU A 1 210 ? 1.756 9.200 -22.848 1.00 62.88 210 GLU A C 1
ATOM 1690 O O . GLU A 1 210 ? 1.751 10.373 -23.194 1.00 62.88 210 GLU A O 1
ATOM 1695 N N . ALA A 1 211 ? 2.847 8.620 -22.346 1.00 62.75 211 ALA A N 1
ATOM 1696 C CA . ALA A 1 211 ? 4.141 9.278 -22.219 1.00 62.75 211 ALA A CA 1
ATOM 1697 C C . ALA A 1 211 ? 4.708 9.647 -23.593 1.00 62.75 211 ALA A C 1
ATOM 1699 O O . ALA A 1 211 ? 5.253 10.736 -23.756 1.00 62.75 211 ALA A O 1
ATOM 1700 N N . GLU A 1 212 ? 4.534 8.787 -24.597 1.00 65.00 212 GLU A N 1
ATOM 1701 C CA . GLU A 1 212 ? 4.918 9.060 -25.980 1.00 65.00 212 GLU A CA 1
ATOM 1702 C C . GLU A 1 212 ? 4.060 10.175 -26.607 1.00 65.00 212 GLU A C 1
ATOM 1704 O O . GLU A 1 212 ? 4.591 11.103 -27.221 1.00 65.00 212 GLU A O 1
ATOM 1709 N N . GLU A 1 213 ? 2.737 10.139 -26.439 1.00 68.38 213 GLU A N 1
ATOM 1710 C CA . GLU A 1 213 ? 1.837 11.208 -26.894 1.00 68.38 213 GLU A CA 1
ATOM 1711 C C . GLU A 1 213 ? 2.095 12.531 -26.170 1.00 68.38 213 GLU A C 1
ATOM 1713 O O . GLU A 1 213 ? 2.089 13.600 -26.786 1.00 68.38 213 GLU A O 1
ATOM 1718 N N . TYR A 1 214 ? 2.373 12.469 -24.872 1.00 66.38 214 TYR A N 1
ATOM 1719 C CA . TYR A 1 214 ? 2.744 13.613 -24.056 1.00 66.38 214 TYR A CA 1
ATOM 1720 C C . TYR A 1 214 ? 4.085 14.191 -24.518 1.00 66.38 214 TYR A C 1
ATOM 1722 O O . TYR A 1 214 ? 4.184 15.395 -24.735 1.00 66.38 214 TYR A O 1
ATOM 1730 N N . ALA A 1 215 ? 5.080 13.345 -24.804 1.00 64.38 215 ALA A N 1
ATOM 1731 C CA . ALA A 1 215 ? 6.357 13.755 -25.385 1.00 64.38 215 ALA A CA 1
ATOM 1732 C C . ALA A 1 215 ? 6.195 14.436 -26.750 1.00 64.38 215 ALA A C 1
ATOM 1734 O O . ALA A 1 215 ? 6.863 15.435 -27.029 1.00 64.38 215 ALA A O 1
ATOM 1735 N N . LYS A 1 216 ? 5.280 13.942 -27.596 1.00 66.69 216 LYS A N 1
ATOM 1736 C CA . LYS A 1 216 ? 4.991 14.534 -28.913 1.00 66.69 216 LYS A CA 1
ATOM 1737 C C . LYS A 1 216 ? 4.502 15.985 -28.811 1.00 66.69 216 LYS A C 1
ATOM 1739 O O . LYS A 1 216 ? 4.826 16.768 -29.702 1.00 66.69 216 LYS A O 1
ATOM 1744 N N . LYS A 1 217 ? 3.796 16.371 -27.738 1.00 65.38 217 LYS A N 1
ATOM 1745 C CA . LYS A 1 217 ? 3.289 17.748 -27.535 1.00 65.38 217 LYS A CA 1
ATOM 1746 C C . LYS A 1 217 ? 4.393 18.785 -27.325 1.00 65.38 217 LYS A C 1
ATOM 1748 O O . LYS A 1 217 ? 4.212 19.942 -27.686 1.00 65.38 217 LYS A O 1
ATOM 1753 N N . PHE A 1 218 ? 5.531 18.377 -26.767 1.00 60.41 218 PHE A N 1
ATOM 1754 C CA . PHE A 1 218 ? 6.616 19.283 -26.366 1.00 60.41 218 PHE A CA 1
ATOM 1755 C C . PHE A 1 218 ? 7.846 19.194 -27.279 1.00 60.41 218 PHE A C 1
ATOM 1757 O O . PHE A 1 218 ? 8.919 19.706 -26.959 1.00 60.41 218 PHE A O 1
ATOM 1764 N N . ARG A 1 219 ? 7.710 18.523 -28.427 1.00 60.56 219 ARG A N 1
ATOM 1765 C CA . ARG A 1 219 ? 8.829 18.178 -29.302 1.00 60.56 219 ARG A CA 1
ATOM 1766 C C . ARG A 1 219 ? 9.215 19.333 -30.232 1.00 60.56 219 ARG A C 1
ATOM 1768 O O . ARG A 1 219 ? 8.363 19.875 -30.930 1.00 60.56 219 ARG A O 1
ATOM 1775 N N . LYS A 1 220 ? 10.520 19.636 -30.322 1.00 50.75 220 LYS A N 1
ATOM 1776 C CA . LYS A 1 220 ? 11.090 20.548 -31.340 1.00 50.75 220 LYS A CA 1
ATOM 1777 C C . LYS A 1 220 ? 11.893 19.829 -32.442 1.00 50.75 220 LYS A C 1
ATOM 1779 O O . LYS A 1 220 ? 12.001 20.367 -33.538 1.00 50.75 220 LYS A O 1
ATOM 1784 N N . SER A 1 221 ? 12.423 18.617 -32.206 1.00 47.91 221 SER A N 1
ATOM 1785 C CA . SER A 1 221 ? 13.224 17.857 -33.192 1.00 47.91 221 SER A CA 1
ATOM 1786 C C . SER A 1 221 ? 12.894 16.354 -33.235 1.00 47.91 221 SER A C 1
ATOM 1788 O O . SER A 1 221 ? 12.393 15.774 -32.274 1.00 47.91 221 SER A O 1
ATOM 1790 N N . LYS A 1 222 ? 13.129 15.723 -34.395 1.00 45.31 222 LYS A N 1
ATOM 1791 C CA . LYS A 1 222 ? 12.579 14.415 -34.798 1.00 45.31 222 LYS A CA 1
ATOM 1792 C C . LYS A 1 222 ? 13.307 13.163 -34.283 1.00 45.31 222 LYS A C 1
ATOM 1794 O O . LYS A 1 222 ? 12.858 12.070 -34.617 1.00 45.31 222 LYS A O 1
ATOM 1799 N N . GLU A 1 223 ? 14.343 13.248 -33.451 1.00 45.75 223 GLU A N 1
ATOM 1800 C CA . GLU A 1 223 ? 15.309 12.130 -33.413 1.00 45.75 223 GLU A CA 1
ATOM 1801 C C . GLU A 1 223 ? 15.229 11.168 -32.215 1.00 45.75 223 GLU A C 1
ATOM 1803 O O . GLU A 1 223 ? 15.386 9.970 -32.425 1.00 45.75 223 GLU A O 1
ATOM 1808 N N . THR A 1 224 ? 14.876 11.594 -31.000 1.00 47.91 224 THR A N 1
ATOM 1809 C CA . THR A 1 224 ? 14.733 10.672 -29.845 1.00 47.91 224 THR A CA 1
ATOM 1810 C C . THR A 1 224 ? 13.825 11.268 -28.774 1.00 47.91 224 THR A C 1
ATOM 1812 O O . THR A 1 224 ? 13.782 12.490 -28.642 1.00 47.91 224 THR A O 1
ATOM 1815 N N . PHE A 1 225 ? 13.102 10.438 -28.017 1.00 49.88 225 PHE A N 1
ATOM 1816 C CA . PHE A 1 225 ? 12.461 10.865 -26.770 1.00 49.88 225 PHE A CA 1
ATOM 1817 C C . PHE A 1 225 ? 12.946 9.984 -25.623 1.00 49.88 225 PHE A C 1
ATOM 1819 O O . PHE A 1 225 ? 13.187 8.787 -25.797 1.00 49.88 225 PHE A O 1
ATOM 1826 N N . THR A 1 226 ? 13.100 10.588 -24.452 1.00 54.56 226 THR A N 1
ATOM 1827 C CA . THR A 1 226 ? 13.526 9.873 -23.254 1.00 54.56 226 THR A CA 1
ATOM 1828 C C . THR A 1 226 ? 12.476 10.101 -22.186 1.00 54.56 226 THR A C 1
ATOM 1830 O O . THR A 1 226 ? 12.025 11.227 -21.995 1.00 54.56 226 THR A O 1
ATOM 1833 N N . TYR A 1 227 ? 12.054 9.055 -21.491 1.00 57.75 227 TYR A N 1
ATOM 1834 C CA . TYR A 1 227 ? 11.169 9.205 -20.342 1.00 57.75 227 TYR A CA 1
ATOM 1835 C C . TYR A 1 227 ? 11.821 8.593 -19.110 1.00 57.75 227 TYR A C 1
ATOM 1837 O O . TYR A 1 227 ? 12.558 7.606 -19.196 1.00 57.75 227 TYR A O 1
ATOM 1845 N N . VAL A 1 228 ? 11.583 9.225 -17.966 1.00 49.47 228 VAL A N 1
ATOM 1846 C CA . VAL A 1 228 ? 12.096 8.770 -16.677 1.00 49.47 228 VAL A CA 1
ATOM 1847 C C . VAL A 1 228 ? 10.984 7.985 -16.004 1.00 49.47 228 VAL A C 1
ATOM 1849 O O . VAL A 1 228 ? 9.877 8.487 -15.782 1.00 49.47 228 VAL A O 1
ATOM 1852 N N . ARG A 1 229 ? 11.267 6.716 -15.729 1.00 52.00 229 ARG A N 1
ATOM 1853 C CA . ARG A 1 229 ? 10.346 5.824 -15.029 1.00 52.00 229 ARG A CA 1
ATOM 1854 C C . ARG A 1 229 ? 10.300 6.168 -13.542 1.00 52.00 229 ARG A C 1
ATOM 1856 O O . ARG A 1 229 ? 11.253 6.704 -12.982 1.00 52.00 229 ARG A O 1
ATOM 1863 N N . ALA A 1 230 ? 9.214 5.778 -12.876 1.00 45.34 230 ALA A N 1
ATOM 1864 C CA . ALA A 1 230 ? 9.047 5.948 -11.428 1.00 45.34 230 ALA A CA 1
ATOM 1865 C C . ALA A 1 230 ? 10.142 5.264 -10.570 1.00 45.34 230 ALA A C 1
ATOM 1867 O O . ALA A 1 230 ? 10.303 5.585 -9.391 1.00 45.34 230 ALA A O 1
ATOM 1868 N N . ASP A 1 231 ? 10.897 4.320 -11.140 1.00 44.50 231 ASP A N 1
ATOM 1869 C CA . ASP A 1 231 ? 12.047 3.663 -10.506 1.00 44.50 231 ASP A CA 1
ATOM 1870 C C . ASP A 1 231 ? 13.380 4.421 -10.698 1.00 44.50 231 ASP A C 1
ATOM 1872 O O . ASP A 1 231 ? 14.416 3.965 -10.215 1.00 44.50 231 ASP A O 1
ATOM 1876 N N . GLY A 1 232 ? 13.355 5.585 -11.360 1.00 40.38 232 GLY A N 1
ATOM 1877 C CA . GLY A 1 232 ? 14.522 6.420 -11.645 1.00 40.38 232 GLY A CA 1
ATOM 1878 C C . GLY A 1 232 ? 15.326 5.978 -12.867 1.00 40.38 232 GLY A C 1
ATOM 1879 O O . GLY A 1 232 ? 16.371 6.562 -13.147 1.00 40.38 232 GLY A O 1
ATOM 1880 N N . THR A 1 233 ? 14.872 4.957 -13.602 1.00 48.16 233 THR A N 1
ATOM 1881 C CA . THR A 1 233 ? 15.545 4.521 -14.826 1.00 48.16 233 THR A CA 1
ATOM 1882 C C . THR A 1 233 ? 15.134 5.377 -16.020 1.00 48.16 233 THR A C 1
ATOM 1884 O O . THR A 1 233 ? 13.957 5.647 -16.274 1.00 48.16 233 THR A O 1
ATOM 1887 N N . THR A 1 234 ? 16.140 5.812 -16.769 1.00 50.69 234 THR A N 1
ATOM 1888 C CA . THR A 1 234 ? 15.981 6.586 -17.997 1.00 50.69 234 THR A CA 1
ATOM 1889 C C . THR A 1 234 ? 15.809 5.627 -19.170 1.00 50.69 234 THR A C 1
ATOM 1891 O O . THR A 1 234 ? 16.720 4.860 -19.484 1.00 50.69 234 THR A O 1
ATOM 1894 N N . HIS A 1 23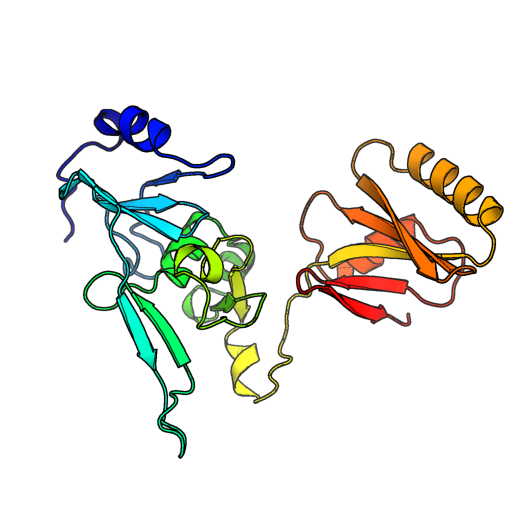5 ? 14.650 5.662 -19.824 1.00 49.62 235 HIS A N 1
ATOM 1895 C CA . HIS A 1 235 ? 14.364 4.824 -20.985 1.00 49.62 235 HIS A CA 1
ATOM 1896 C C . HIS A 1 235 ? 14.409 5.627 -22.278 1.00 49.62 235 HIS A C 1
ATOM 1898 O O . HIS A 1 235 ? 13.765 6.668 -22.405 1.00 49.62 235 HIS A O 1
ATOM 1904 N N . PHE A 1 236 ? 15.169 5.109 -23.242 1.00 48.25 236 PHE A N 1
ATOM 1905 C CA . PHE A 1 236 ? 15.344 5.700 -24.561 1.00 48.25 236 PHE A CA 1
ATOM 1906 C C . PHE A 1 236 ? 14.344 5.081 -25.535 1.00 48.25 236 PHE A C 1
ATOM 1908 O O . PHE A 1 236 ? 14.464 3.910 -25.895 1.00 48.25 236 PHE A O 1
ATOM 1915 N N . GLY A 1 237 ? 13.371 5.876 -25.968 1.00 44.66 237 GLY A N 1
ATOM 1916 C CA . GLY A 1 237 ? 12.522 5.555 -27.103 1.00 44.66 237 GLY A CA 1
ATOM 1917 C C . GLY A 1 237 ? 13.136 6.119 -28.382 1.00 44.66 237 GLY A C 1
ATOM 1918 O O . GLY A 1 237 ? 13.391 7.324 -28.493 1.00 44.66 237 GLY A O 1
ATOM 1919 N N . ARG A 1 238 ? 13.366 5.257 -29.374 1.00 40.56 238 ARG A N 1
ATOM 1920 C CA . ARG A 1 238 ? 13.375 5.691 -30.775 1.00 40.56 238 ARG A CA 1
ATOM 1921 C C . ARG A 1 238 ? 11.967 5.474 -31.311 1.00 40.56 238 ARG A C 1
ATOM 1923 O O . ARG A 1 238 ? 11.398 4.414 -31.071 1.00 40.56 238 ARG A O 1
ATOM 1930 N N . LEU A 1 239 ? 11.429 6.487 -31.983 1.00 40.12 239 LEU A N 1
ATOM 1931 C CA . LEU A 1 239 ? 10.280 6.288 -32.865 1.00 40.12 239 LEU A CA 1
ATOM 1932 C C . LEU A 1 239 ? 10.704 5.440 -34.064 1.00 40.12 239 LEU A C 1
ATOM 1934 O O . LEU A 1 239 ? 11.847 5.653 -34.534 1.00 40.12 239 LEU A O 1
#

Foldseek 3Di:
DADQPDDCVVCVVVVVVVDDVPKDKDAQCCCPPPVNLLHHRQWIAILLLWIAGVVVRGIDAWDKDADADQDPVRHGPDIFTDDPPRDTSLVNSCVVQEDCPCCVVPNPVFKDKDFLDPQDPPDGNRVRRRNLRIYIDGPVQPPPVPPPGDPLQFFQKKWQDKAQDVVVVVVLVVVCCVVVVPFWDWDWDDPDPRIIIIIIGGPDTAGPVRSVVVSVSSYDDQAWIWTQGSSRDIDIDGD

Sequence (239 aa):
MYKLTIDFNEQKENIEKQLRQGEEIKHCVDASSFGGKFFNPNWVVTNYARVYSLYYKRWLCPAKKYTGKKNRAGNRAGMYFTLGRNINVSRLVANYFCDKTLIDKYGEENVDVHHIRRINPLLSCEDNNKASNLQYVLKAAYKNGDNNVLTHSFATAVQTGTYKAAEDMDVFLKAIINTAAKDSDAEVEIVNDTEYRVLIHAKGTLTEQEAEEYAKKFRKSKETFTYVRADGTTHFGRL

Radius of gyration: 21.67 Å; chains: 1; bounding box: 47×51×55 Å

pLDDT: mean 71.2, std 16.88, range [34.0, 96.56]